Protein AF-A0A0M0J7U7-F1 (afdb_monomer_lite)

Foldseek 3Di:
DPDPVCVVVVLVVVQVVVLQFLAFADDVPPPQDQQHDDVPVVPFQFAHRPDALQPDDPVNKDFSDDLDLVPQDPDADDDDPVDDDDQQPLVDPVSLVVVQCCQLPPNRTGNVRFKGWRCDSVQCCLQQPAVPHDSLCPDDDVRNCRVCSNVRHRKDKDKDLDQDPDFLEKWFKWKDPFFWDADDQAPAADDADPRRCCSQAPDDPQFKDKDFDQDPPPRDTFKIFMWTWIKIAGPPDPPDGIAIEIEGADMDHDPDDGGPVSRVVVVVVVVSVHSMYMYMVAAVPVVHCPPRPTHTRPGMMGMTMGRIRHRRTYRPNHHDDHD

Secondary structure (DSSP, 8-state):
---GGGHHHHHHHHHHHHHHTTSPP--TT----TTS--TTGGGSSS--TT--TTS--GGG-B-SS---SSSS-SSPPPPPTT-------TTSHHHHHHHHHHHHHHS-B-TTSSEEE---HHHHHHHH--TT--GGG-S-HHHHHHHHHTTT---EEEEESS--S--SEEEEEEEESS-----S--SB-----HHHHHHHHS-BTTTEEEEEEEPTTT--EEEEEEEEEEEEEE-S-SS--EEEEEEEEEEEESSS-HHHHHHHHHHHHHHTT-SEEEEES-TTTHHHHTTTT-EEEEEEEEEEEET-B-----GGGB-----

Radius of gyration: 21.15 Å; chains: 1; bounding box: 54×54×60 Å

Sequence (323 aa):
MPDSDNEPQALKEVLEGLALSQRPQRTEGAETGDDAPHAFWDTQPVPHAGEDLTTIDVSQMGPIDPADMDAVRKEPYNLPPSFEWSDVDLGDAAQAKELYTLLHENYVEDGDQMFRFDYSVPFLKWALQPPGSLIEWMVLIKEITRRVNRRGLFQATYTAGVVLPKPVAKCRYWHRSLNPKKLIEFKIAPQISLAEFKHWMLTQTGVIYSYVVEDPVSKELTDMVSFYALPSSILGNDKHKTLCAAYAYYYYHTATPLAQLMNDALVLAKRLDFDVFNALDILQNETFLKELKFGIGDGNLQYYLYNWRAPFVQPRDVGLVLL

Organism: NCBI:txid1460289

pLDDT: mean 78.83, std 16.35, range [31.11, 97.75]

InterPro domains:
  IPR000903 Glycylpeptide N-tetradecanoyltransferase [PIRSF015892] (10-323)
  IPR000903 Glycylpeptide N-tetradecanoyltransferase [PTHR11377] (185-323)
  IPR016181 Acyl-CoA N-acyltransferase [SSF55729] (37-172)
  IPR016181 Acyl-CoA N-acyltransferase [SSF55729] (173-323)
  IPR022676 Glycylpeptide N-tetradecanoyltransferase, N-terminal [PF01233] (64-140)
  IPR022677 Glycylpeptide N-tetradecanoyltransferase, C-terminal [PF02799] (182-312)
  IPR022678 Glycylpeptide N-tetradecanoyltransferase, conserved site [PS00976] (293-299)

Structure (mmCIF, N/CA/C/O backbone):
data_AF-A0A0M0J7U7-F1
#
_entry.id   AF-A0A0M0J7U7-F1
#
loop_
_atom_site.group_PDB
_atom_site.id
_atom_site.type_symbol
_atom_site.label_atom_id
_atom_site.label_alt_id
_atom_site.label_comp_id
_atom_site.label_asym_id
_atom_site.label_entity_id
_atom_site.label_seq_id
_atom_site.pdbx_PDB_ins_code
_atom_site.Cartn_x
_atom_site.Cartn_y
_atom_site.Cartn_z
_atom_site.occupancy
_atom_site.B_iso_or_equiv
_atom_site.auth_seq_id
_atom_site.auth_comp_id
_atom_site.auth_asym_id
_atom_site.auth_atom_id
_atom_site.pdbx_PDB_model_num
ATOM 1 N N . MET A 1 1 ? -10.339 -33.075 30.496 1.00 31.38 1 MET A N 1
ATOM 2 C CA . MET A 1 1 ? -10.670 -31.743 29.947 1.00 31.38 1 MET A CA 1
ATOM 3 C C . MET A 1 1 ? -9.379 -31.198 29.355 1.00 31.38 1 MET A C 1
ATOM 5 O O . MET A 1 1 ? -8.354 -31.493 29.956 1.00 31.38 1 MET A O 1
ATOM 9 N N . PRO A 1 2 ? -9.380 -30.521 28.197 1.00 38.56 2 PRO A N 1
ATOM 10 C CA . PRO A 1 2 ? -8.212 -29.769 27.741 1.00 38.56 2 PRO A CA 1
ATOM 11 C C . PRO A 1 2 ? -8.045 -28.525 28.622 1.00 38.56 2 PRO A C 1
ATOM 13 O O . PRO A 1 2 ? -9.051 -27.920 28.992 1.00 38.56 2 PRO A O 1
ATOM 16 N N . ASP A 1 3 ? -6.812 -28.150 28.954 1.00 42.53 3 ASP A N 1
ATOM 17 C CA . ASP A 1 3 ? -6.553 -27.027 29.860 1.00 42.53 3 ASP A CA 1
ATOM 18 C C . ASP A 1 3 ? -6.864 -25.673 29.200 1.00 42.53 3 ASP A C 1
ATOM 20 O O . ASP A 1 3 ? -6.262 -25.306 28.185 1.00 42.53 3 ASP A O 1
ATOM 24 N N . SER A 1 4 ? -7.790 -24.923 29.804 1.00 45.47 4 SER A N 1
ATOM 25 C CA . SER A 1 4 ? -8.134 -23.536 29.450 1.00 45.47 4 SER A CA 1
ATOM 26 C C . SER A 1 4 ? -6.999 -22.557 29.740 1.00 45.47 4 SER A C 1
ATOM 28 O O . SER A 1 4 ? -6.799 -21.580 29.024 1.00 45.47 4 SER A O 1
ATOM 30 N N . ASP A 1 5 ? -6.227 -22.833 30.786 1.00 46.47 5 ASP A N 1
ATOM 31 C CA . ASP A 1 5 ? -5.349 -21.848 31.423 1.00 46.47 5 ASP A CA 1
ATOM 32 C C . ASP A 1 5 ? -4.100 -21.524 30.581 1.00 46.47 5 ASP A C 1
ATOM 34 O O . ASP A 1 5 ? -3.379 -20.572 30.868 1.00 46.47 5 ASP A O 1
ATOM 38 N N . ASN A 1 6 ? -3.870 -22.290 29.508 1.00 48.66 6 ASN A N 1
ATOM 39 C CA . ASN A 1 6 ? -2.749 -22.129 28.581 1.00 48.66 6 ASN A CA 1
ATOM 40 C C . ASN A 1 6 ? -3.140 -21.414 27.264 1.00 48.66 6 ASN A C 1
ATOM 42 O O . ASN A 1 6 ? -2.290 -21.148 26.417 1.00 48.66 6 ASN A O 1
ATOM 46 N N . GLU A 1 7 ? -4.425 -21.099 27.064 1.00 44.97 7 GLU A N 1
ATOM 47 C CA . GLU A 1 7 ? -4.927 -20.395 25.872 1.00 44.97 7 GLU A CA 1
ATOM 48 C C . GLU A 1 7 ? -4.445 -18.929 25.767 1.00 44.97 7 GLU A C 1
ATOM 50 O O . GLU A 1 7 ? -3.992 -18.543 24.686 1.00 44.97 7 GLU A O 1
ATOM 55 N N . PRO A 1 8 ? -4.409 -18.118 26.852 1.00 49.25 8 PRO A N 1
ATOM 56 C CA . PRO A 1 8 ? -3.891 -16.747 26.778 1.00 49.25 8 PRO A CA 1
ATOM 57 C C . PRO A 1 8 ? -2.395 -16.681 26.442 1.00 49.25 8 PRO A C 1
ATOM 59 O O . PRO A 1 8 ? -1.950 -15.729 25.805 1.00 49.25 8 PRO A O 1
ATOM 62 N N . GLN A 1 9 ? -1.623 -17.689 26.864 1.00 47.66 9 GLN A N 1
ATOM 63 C CA . GLN A 1 9 ? -0.187 -17.779 26.604 1.00 47.66 9 GLN A CA 1
ATOM 64 C C . GLN A 1 9 ? 0.085 -18.178 25.147 1.00 47.66 9 GLN A C 1
ATOM 66 O O . GLN A 1 9 ? 0.859 -17.502 24.476 1.00 47.66 9 GLN A O 1
ATOM 71 N N . ALA A 1 10 ? -0.620 -19.185 24.620 1.00 51.09 10 ALA A N 1
ATOM 72 C CA . ALA A 1 10 ? -0.497 -19.582 23.216 1.00 51.09 10 ALA A CA 1
ATOM 73 C C . ALA A 1 10 ? -0.911 -18.456 22.246 1.00 51.09 10 ALA A C 1
ATOM 75 O O . ALA A 1 10 ? -0.235 -18.223 21.245 1.00 51.09 10 ALA A O 1
ATOM 76 N N . LEU A 1 11 ? -1.983 -17.710 22.551 1.00 53.06 11 LEU A N 1
ATOM 77 C CA . LEU A 1 11 ? -2.376 -16.544 21.750 1.00 53.06 11 LEU A CA 1
ATOM 78 C C . LEU A 1 11 ? -1.327 -15.423 21.827 1.00 53.06 11 LEU A C 1
ATOM 80 O O . LEU A 1 11 ? -1.020 -14.800 20.813 1.00 53.06 11 LEU A O 1
ATOM 84 N N . LYS A 1 12 ? -0.741 -15.183 23.007 1.00 55.44 12 LYS A N 1
ATOM 85 C CA . LYS A 1 12 ? 0.356 -14.221 23.177 1.00 55.44 12 LYS A CA 1
ATOM 86 C C . LYS A 1 12 ? 1.579 -14.606 22.342 1.00 55.44 12 LYS A C 1
ATOM 88 O O . LYS A 1 12 ? 2.133 -13.738 21.681 1.00 55.44 12 LYS A O 1
ATOM 93 N N . GLU A 1 13 ? 1.962 -15.880 22.324 1.00 58.34 13 GLU A N 1
ATOM 94 C CA . GLU A 1 13 ? 3.086 -16.388 21.525 1.00 58.34 13 GLU A CA 1
ATOM 95 C C . GLU A 1 13 ? 2.833 -16.252 20.015 1.00 58.34 13 GLU A C 1
ATOM 97 O O . GLU A 1 13 ? 3.741 -15.885 19.277 1.00 58.34 13 GLU A O 1
ATOM 102 N N . VAL A 1 14 ? 1.592 -16.439 19.548 1.00 58.75 14 VAL A N 1
ATOM 103 C CA . VAL A 1 14 ? 1.201 -16.154 18.152 1.00 58.75 14 VAL A CA 1
ATOM 104 C C . VAL A 1 14 ? 1.276 -14.649 17.833 1.00 58.75 14 VAL A C 1
ATOM 106 O O . VAL A 1 14 ? 1.728 -14.267 16.755 1.00 58.75 14 VAL A O 1
ATOM 109 N N . LEU A 1 15 ? 0.880 -13.774 18.761 1.00 57.75 15 LEU A N 1
ATOM 110 C CA . LEU A 1 15 ? 0.932 -12.316 18.574 1.00 57.75 15 LEU A CA 1
ATOM 111 C C . LEU A 1 15 ? 2.361 -11.746 18.643 1.00 57.75 15 LEU A C 1
ATOM 113 O O . LEU A 1 15 ? 2.698 -10.841 17.880 1.00 57.75 15 LEU A O 1
ATOM 117 N N . GLU A 1 16 ? 3.209 -12.285 19.521 1.00 59.69 16 GLU A N 1
ATOM 118 C CA . GLU A 1 16 ? 4.651 -12.004 19.552 1.00 59.69 16 GLU A CA 1
ATOM 119 C C . GLU A 1 16 ? 5.347 -12.611 18.321 1.00 59.69 16 GLU A C 1
ATOM 121 O O . GLU A 1 16 ? 6.257 -11.999 17.773 1.00 59.69 16 GLU A O 1
ATOM 126 N N . GLY A 1 17 ? 4.850 -13.735 17.801 1.00 56.19 17 GLY A N 1
ATOM 127 C CA . GLY A 1 17 ? 5.219 -14.268 16.493 1.00 56.19 17 GLY A CA 1
ATOM 128 C C . GLY A 1 17 ? 4.958 -13.276 15.353 1.00 56.19 17 GLY A C 1
ATOM 129 O O . GLY A 1 17 ? 5.881 -12.967 14.607 1.00 56.19 17 GLY A O 1
ATOM 130 N N . LEU A 1 18 ? 3.757 -12.683 15.259 1.00 55.19 18 LEU A N 1
ATOM 131 C CA . LEU A 1 18 ? 3.458 -11.665 14.234 1.00 55.19 18 LEU A CA 1
ATOM 132 C C . LEU A 1 18 ? 4.401 -10.445 14.312 1.00 55.19 18 LEU A C 1
ATOM 134 O O . LEU A 1 18 ? 4.765 -9.869 13.287 1.00 55.19 18 LEU A O 1
ATOM 138 N N . ALA A 1 19 ? 4.810 -10.056 15.522 1.00 53.12 19 ALA A N 1
ATOM 139 C CA . ALA A 1 19 ? 5.743 -8.952 15.742 1.00 53.12 19 ALA A CA 1
ATOM 140 C C . ALA A 1 19 ? 7.137 -9.205 15.141 1.00 53.12 19 ALA A C 1
ATOM 142 O O . ALA A 1 19 ? 7.749 -8.271 14.621 1.00 53.12 19 ALA A O 1
ATOM 143 N N . LEU A 1 20 ? 7.602 -10.458 15.209 1.00 45.44 20 LEU A N 1
ATOM 144 C CA . LEU A 1 20 ? 8.821 -10.962 14.565 1.00 45.44 20 LEU A CA 1
ATOM 145 C C . LEU A 1 20 ? 8.590 -11.230 13.068 1.00 45.44 20 LEU A C 1
ATOM 147 O O . LEU A 1 20 ? 9.517 -11.167 12.263 1.00 45.44 20 LEU A O 1
ATOM 151 N N . SER A 1 21 ? 7.343 -11.496 12.670 1.00 48.38 21 SER A N 1
ATOM 152 C CA . SER A 1 21 ? 6.995 -11.912 11.309 1.00 48.38 21 SER A CA 1
ATOM 153 C C . SER A 1 21 ? 7.123 -10.821 10.248 1.00 48.38 21 SER A C 1
ATOM 155 O O . SER A 1 21 ? 7.076 -11.099 9.053 1.00 48.38 21 SER A O 1
ATOM 157 N N . GLN A 1 22 ? 7.329 -9.579 10.678 1.00 50.19 22 GLN A N 1
ATOM 158 C CA . GLN A 1 22 ? 7.613 -8.443 9.805 1.00 50.19 22 GLN A CA 1
ATOM 159 C C . GLN A 1 22 ? 9.115 -8.351 9.452 1.00 50.19 22 GLN A C 1
ATOM 161 O O . GLN A 1 22 ? 9.518 -7.470 8.686 1.00 50.19 22 GLN A O 1
ATOM 166 N N . ARG A 1 23 ? 9.952 -9.271 9.963 1.00 52.53 23 ARG A N 1
ATOM 167 C CA . ARG A 1 23 ? 11.304 -9.529 9.445 1.00 52.53 23 ARG A CA 1
ATOM 168 C C . ARG A 1 23 ? 11.244 -9.941 7.973 1.00 52.53 23 ARG A C 1
ATOM 170 O O . ARG A 1 23 ? 10.510 -10.867 7.639 1.00 52.53 23 ARG A O 1
ATOM 177 N N . PRO A 1 24 ? 12.085 -9.363 7.103 1.00 45.66 24 PRO A N 1
ATOM 178 C CA . PRO A 1 24 ? 12.299 -9.917 5.774 1.00 45.66 24 PRO A CA 1
ATOM 179 C C . PRO A 1 24 ? 12.991 -11.280 5.891 1.00 45.66 24 PRO A C 1
ATOM 181 O O . PRO A 1 24 ? 13.874 -11.442 6.741 1.00 45.66 24 PRO A O 1
ATOM 184 N N . GLN A 1 25 ? 12.672 -12.226 5.001 1.00 44.81 25 GLN A N 1
ATOM 185 C CA . GLN A 1 25 ? 13.478 -13.440 4.846 1.00 44.81 25 GLN A CA 1
ATOM 186 C C . GLN A 1 25 ? 14.955 -13.062 4.635 1.00 44.81 25 GLN A C 1
ATOM 188 O O . GLN A 1 25 ? 15.306 -12.355 3.686 1.00 44.81 25 GLN A O 1
ATOM 193 N N . ARG A 1 26 ? 15.834 -13.557 5.513 1.00 44.28 26 ARG A N 1
ATOM 194 C CA . ARG A 1 26 ? 17.283 -13.531 5.294 1.00 44.28 26 ARG A CA 1
ATOM 195 C C . ARG A 1 26 ? 17.621 -14.595 4.252 1.00 44.28 26 ARG A C 1
ATOM 197 O O . ARG A 1 26 ? 17.751 -15.766 4.592 1.00 44.28 26 ARG A O 1
ATOM 204 N N . THR A 1 27 ? 17.799 -14.196 2.997 1.00 36.72 27 THR A N 1
ATOM 205 C CA . THR A 1 27 ? 18.472 -15.053 2.017 1.00 36.72 27 THR A CA 1
ATOM 206 C C . THR A 1 27 ? 19.911 -15.298 2.475 1.00 36.72 27 THR A C 1
ATOM 208 O O . THR A 1 27 ? 20.659 -14.355 2.754 1.00 36.72 27 THR A O 1
ATOM 211 N N . GLU A 1 28 ? 20.313 -16.567 2.587 1.00 31.25 28 GLU A N 1
ATOM 212 C CA . GLU A 1 28 ? 21.687 -16.921 2.951 1.00 31.25 28 GLU A CA 1
ATOM 213 C C . GLU A 1 28 ? 22.659 -16.352 1.904 1.00 31.25 28 GLU A C 1
ATOM 215 O O . GLU A 1 28 ? 22.641 -16.740 0.737 1.00 31.25 28 GLU A O 1
ATOM 220 N N . GLY A 1 29 ? 23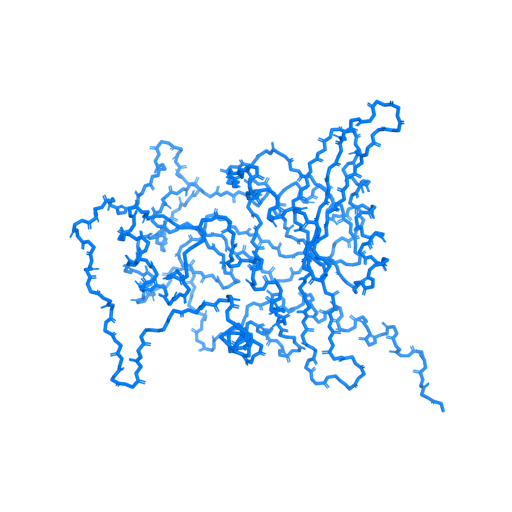.478 -15.382 2.324 1.00 37.59 29 GLY A N 1
ATOM 221 C CA . GLY A 1 29 ? 24.369 -14.609 1.451 1.00 37.59 29 GLY A CA 1
ATOM 222 C C . GLY A 1 29 ? 24.133 -13.093 1.458 1.00 37.59 29 GLY A C 1
ATOM 223 O O . GLY A 1 29 ? 25.014 -12.361 1.021 1.00 37.59 29 GLY A O 1
ATOM 224 N N . ALA A 1 30 ? 23.013 -12.598 1.999 1.00 38.03 30 ALA A N 1
ATOM 225 C CA . ALA A 1 30 ? 22.662 -11.171 1.977 1.00 38.03 30 ALA A CA 1
ATOM 226 C C . ALA A 1 30 ? 23.293 -10.296 3.090 1.00 38.03 30 ALA A C 1
ATOM 228 O O . ALA A 1 30 ? 22.847 -9.171 3.301 1.00 38.03 30 ALA A O 1
ATOM 229 N N . GLU A 1 31 ? 24.360 -10.738 3.772 1.00 36.62 31 GLU A N 1
ATOM 230 C CA . GLU A 1 31 ? 25.230 -9.830 4.557 1.00 36.62 31 GLU A CA 1
ATOM 231 C C . GLU A 1 31 ? 26.291 -9.168 3.658 1.00 36.62 31 GLU A C 1
ATOM 233 O O . GLU A 1 31 ? 27.494 -9.167 3.917 1.00 36.62 31 GLU A O 1
ATOM 238 N N . THR A 1 32 ? 25.804 -8.567 2.575 1.00 40.56 32 THR A N 1
ATOM 239 C CA . THR A 1 32 ? 26.514 -7.580 1.767 1.00 40.56 32 THR A CA 1
ATOM 240 C C . THR A 1 32 ? 25.968 -6.212 2.178 1.00 40.56 32 THR A C 1
ATOM 242 O O . THR A 1 32 ? 24.795 -5.942 1.934 1.00 40.56 32 THR A O 1
ATOM 245 N N . GLY A 1 33 ? 26.766 -5.391 2.870 1.00 48.97 33 GLY A N 1
ATOM 246 C CA . GLY A 1 33 ? 26.290 -4.122 3.447 1.00 48.97 33 GLY A CA 1
ATOM 247 C C . GLY A 1 33 ? 25.747 -3.126 2.411 1.00 48.97 33 GLY A C 1
ATOM 248 O O . GLY A 1 33 ? 25.964 -3.311 1.218 1.00 48.97 33 GLY A O 1
ATOM 249 N N . ASP A 1 34 ? 25.091 -2.056 2.877 1.00 53.53 34 ASP A N 1
ATOM 250 C CA . ASP A 1 34 ? 24.333 -1.081 2.061 1.00 53.53 34 ASP A CA 1
ATOM 251 C C . ASP A 1 34 ? 25.064 -0.527 0.811 1.00 53.53 34 ASP A C 1
ATOM 253 O O . ASP A 1 34 ? 24.401 -0.095 -0.132 1.00 53.53 34 ASP A O 1
ATOM 257 N N . ASP A 1 35 ? 26.403 -0.558 0.781 1.00 58.81 35 ASP A N 1
ATOM 258 C CA . ASP A 1 35 ? 27.243 -0.098 -0.336 1.00 58.81 35 ASP A CA 1
ATOM 259 C C . ASP A 1 35 ? 27.861 -1.228 -1.202 1.00 58.81 35 ASP A C 1
ATOM 261 O O . ASP A 1 35 ? 28.835 -1.010 -1.927 1.00 58.81 35 ASP A O 1
ATOM 265 N N . ALA A 1 36 ? 27.347 -2.459 -1.124 1.00 67.19 36 ALA A N 1
ATOM 266 C CA . ALA A 1 36 ? 27.845 -3.592 -1.905 1.00 67.19 36 ALA A CA 1
ATOM 267 C C . ALA A 1 36 ? 27.302 -3.623 -3.355 1.00 67.19 36 ALA A C 1
ATOM 269 O O . ALA A 1 36 ? 26.139 -3.285 -3.580 1.00 67.19 36 ALA A O 1
ATOM 270 N N . PRO A 1 37 ? 28.103 -4.078 -4.344 1.00 76.88 37 PRO A N 1
ATOM 271 C CA . PRO A 1 37 ? 27.697 -4.099 -5.750 1.00 76.88 37 PRO A CA 1
ATOM 272 C C . PRO A 1 37 ? 26.583 -5.121 -6.006 1.00 76.88 37 PRO A C 1
ATOM 274 O O . PRO A 1 37 ? 26.729 -6.310 -5.706 1.00 76.88 37 PRO A O 1
ATOM 277 N N . HIS A 1 38 ? 25.485 -4.675 -6.612 1.00 82.00 38 HIS A N 1
ATOM 278 C CA . HIS A 1 38 ? 24.300 -5.475 -6.872 1.00 82.00 38 HIS A CA 1
ATOM 279 C C . HIS A 1 38 ? 23.998 -5.557 -8.381 1.00 82.00 38 HIS A C 1
ATOM 281 O O . HIS A 1 38 ? 23.264 -4.744 -8.943 1.00 82.00 38 HIS A O 1
ATOM 287 N N . ALA A 1 39 ? 24.445 -6.645 -9.020 1.00 85.88 39 ALA A N 1
ATOM 288 C CA . ALA A 1 39 ? 24.461 -6.861 -10.479 1.00 85.88 39 ALA A CA 1
ATOM 289 C C . ALA A 1 39 ? 23.157 -6.590 -11.276 1.00 85.88 39 ALA A C 1
ATOM 291 O O . ALA A 1 39 ? 23.216 -6.449 -12.497 1.00 85.88 39 ALA A O 1
ATOM 292 N N . PHE A 1 40 ? 21.985 -6.532 -10.629 1.00 86.12 40 PHE A N 1
ATOM 293 C CA . PHE A 1 40 ? 20.767 -5.960 -11.224 1.00 86.12 40 PHE A CA 1
ATOM 294 C C . PHE A 1 40 ? 20.585 -4.459 -10.919 1.00 86.12 40 PHE A C 1
ATOM 296 O O . PHE A 1 40 ? 20.649 -3.667 -11.855 1.00 86.12 40 PHE A O 1
ATOM 303 N N . TRP A 1 41 ? 20.359 -4.055 -9.660 1.00 85.56 41 TRP A N 1
ATOM 304 C CA . TRP A 1 41 ? 20.111 -2.655 -9.268 1.00 85.56 41 TRP A CA 1
ATOM 305 C C . TRP A 1 41 ? 21.194 -1.649 -9.694 1.00 85.56 41 TRP A C 1
ATOM 307 O O . TRP A 1 41 ? 20.839 -0.535 -10.066 1.00 85.56 41 TRP A O 1
ATOM 317 N N . ASP A 1 42 ? 22.466 -2.048 -9.784 1.00 87.62 42 ASP A N 1
ATOM 318 C CA . ASP A 1 42 ? 23.560 -1.216 -10.327 1.00 87.62 42 ASP A CA 1
ATOM 319 C C . ASP A 1 42 ? 23.340 -0.806 -11.803 1.00 87.62 42 ASP A C 1
ATOM 321 O O . ASP A 1 42 ? 24.025 0.068 -12.325 1.00 87.62 42 ASP A O 1
ATOM 325 N N . THR A 1 43 ? 22.393 -1.450 -12.496 1.00 88.38 43 THR A N 1
ATOM 326 C CA . THR A 1 43 ? 22.014 -1.173 -13.893 1.00 88.38 43 THR A CA 1
ATOM 327 C C . THR A 1 43 ? 20.656 -0.480 -14.028 1.00 88.38 43 THR A C 1
ATOM 329 O O . THR A 1 43 ? 20.121 -0.410 -15.134 1.00 88.38 43 THR A O 1
ATOM 332 N N . GLN A 1 44 ? 20.030 -0.060 -12.925 1.00 90.56 44 GLN A N 1
ATOM 333 C CA . GLN A 1 44 ? 18.693 0.543 -12.913 1.00 90.56 44 GLN A CA 1
ATOM 334 C C . GLN A 1 44 ? 18.763 2.036 -12.548 1.00 90.56 44 GLN A C 1
ATOM 336 O O . GLN A 1 44 ? 19.624 2.415 -11.757 1.00 90.56 44 GLN A O 1
ATOM 341 N N . PRO A 1 45 ? 17.847 2.882 -13.060 1.00 90.56 45 PRO A N 1
ATOM 342 C CA . PRO A 1 45 ? 17.745 4.290 -12.683 1.00 90.56 45 PRO A CA 1
ATOM 343 C C . PRO A 1 45 ? 17.160 4.430 -11.271 1.00 90.56 45 PRO A C 1
ATOM 345 O O . PRO A 1 45 ? 15.987 4.744 -11.079 1.00 90.56 45 PRO A O 1
ATOM 348 N N . VAL A 1 46 ? 17.986 4.172 -10.264 1.00 90.06 46 VAL A N 1
ATOM 349 C CA . VAL A 1 46 ? 17.704 4.366 -8.836 1.00 90.06 46 VAL A CA 1
ATOM 350 C C . VAL A 1 46 ? 18.919 5.046 -8.200 1.00 90.06 46 VAL A C 1
ATOM 352 O O . VAL A 1 46 ? 20.026 4.887 -8.716 1.00 90.06 46 VAL A O 1
ATOM 355 N N . PRO A 1 47 ? 18.771 5.812 -7.105 1.00 87.38 47 PRO A N 1
ATOM 356 C CA . PRO A 1 47 ? 19.933 6.355 -6.411 1.00 87.38 47 PRO A CA 1
ATOM 357 C C . PRO A 1 47 ? 20.813 5.210 -5.894 1.00 87.38 47 PRO A C 1
ATOM 359 O O . PRO A 1 47 ? 20.313 4.268 -5.277 1.00 87.38 47 PRO A O 1
ATOM 362 N N . HIS A 1 48 ? 22.112 5.261 -6.179 1.00 85.38 48 HIS A N 1
ATOM 363 C CA . HIS A 1 48 ? 23.011 4.126 -5.953 1.00 85.38 48 HIS A CA 1
ATOM 364 C C . HIS A 1 48 ? 23.630 4.119 -4.540 1.00 85.38 48 HIS A C 1
ATOM 366 O O . HIS A 1 48 ? 23.480 5.055 -3.746 1.00 85.38 48 HIS A O 1
ATOM 372 N N . ALA A 1 49 ? 24.364 3.043 -4.238 1.00 74.31 49 ALA A N 1
ATOM 373 C CA . ALA A 1 49 ? 25.310 2.971 -3.124 1.00 74.31 49 ALA A CA 1
ATOM 374 C C . ALA A 1 49 ? 26.196 4.233 -3.044 1.00 74.31 49 ALA A C 1
ATOM 376 O O . ALA A 1 49 ? 26.561 4.823 -4.062 1.00 74.31 49 ALA A O 1
ATOM 377 N N . GLY A 1 50 ? 26.520 4.675 -1.829 1.00 74.50 50 GLY A N 1
ATOM 378 C CA . GLY A 1 50 ? 27.294 5.892 -1.570 1.00 74.50 50 GLY A CA 1
ATOM 379 C C . GLY A 1 50 ? 26.571 7.233 -1.789 1.00 74.50 50 GLY A C 1
ATOM 380 O O . GLY A 1 50 ? 27.061 8.248 -1.299 1.00 74.50 50 GLY A O 1
ATOM 381 N N . GLU A 1 51 ? 25.408 7.295 -2.455 1.00 83.56 51 GLU A N 1
ATOM 382 C CA . GLU A 1 51 ? 24.710 8.572 -2.701 1.00 83.56 51 GLU A CA 1
ATOM 383 C C . GLU A 1 51 ? 24.001 9.089 -1.430 1.00 83.56 51 GLU A C 1
ATOM 385 O O . GLU A 1 51 ? 23.109 8.425 -0.895 1.00 83.56 51 GLU A O 1
ATOM 390 N N . ASP A 1 52 ? 24.382 10.261 -0.909 1.00 82.88 52 ASP A N 1
ATOM 391 C CA . ASP A 1 52 ? 23.774 10.832 0.304 1.00 82.88 52 ASP A CA 1
ATOM 392 C C . ASP A 1 52 ? 22.506 11.647 -0.002 1.00 82.88 52 ASP A C 1
ATOM 394 O O . ASP A 1 52 ? 22.541 12.862 -0.228 1.00 82.88 52 ASP A O 1
ATOM 398 N N . LEU A 1 53 ? 21.360 10.966 0.072 1.00 83.88 53 LEU A N 1
ATOM 399 C CA . LEU A 1 53 ? 20.036 11.556 -0.136 1.00 83.88 53 LEU A CA 1
ATOM 400 C C . LEU A 1 53 ? 19.657 12.630 0.902 1.00 83.88 53 LEU A C 1
ATOM 402 O O . LEU A 1 53 ? 18.666 13.329 0.706 1.00 83.88 53 LEU A O 1
ATOM 406 N N . THR A 1 54 ? 20.404 12.800 1.999 1.00 81.56 54 THR A N 1
ATOM 407 C CA . THR A 1 54 ? 20.155 13.891 2.960 1.00 81.56 54 THR A CA 1
ATOM 408 C C . THR A 1 54 ? 20.699 15.241 2.480 1.00 81.56 54 THR A C 1
ATOM 410 O O . THR A 1 54 ? 20.283 16.279 2.990 1.00 81.56 54 THR A O 1
ATOM 413 N N . THR A 1 55 ? 21.578 15.240 1.469 1.00 81.31 55 THR A N 1
ATOM 414 C CA . THR A 1 55 ? 22.201 16.453 0.902 1.00 81.31 55 THR A CA 1
ATOM 415 C C . THR A 1 55 ? 21.465 17.036 -0.309 1.00 81.31 55 THR A C 1
ATOM 417 O O . THR A 1 55 ? 21.830 18.110 -0.784 1.00 81.31 55 THR A O 1
ATOM 420 N N . ILE A 1 56 ? 20.437 16.343 -0.807 1.00 81.56 56 ILE A N 1
ATOM 421 C CA . ILE A 1 56 ? 19.695 16.712 -2.018 1.00 81.56 56 ILE A CA 1
ATOM 422 C C . ILE A 1 56 ? 18.749 17.886 -1.730 1.00 81.56 56 ILE A C 1
ATOM 424 O O . ILE A 1 56 ? 17.903 17.816 -0.839 1.00 81.56 56 ILE A O 1
ATOM 428 N N . ASP A 1 57 ? 18.851 18.951 -2.522 1.00 77.81 57 ASP A N 1
ATOM 429 C CA . ASP A 1 57 ? 17.909 20.073 -2.494 1.00 77.81 57 ASP A CA 1
ATOM 430 C C . ASP A 1 57 ? 16.653 19.787 -3.344 1.00 77.81 57 ASP A C 1
ATOM 432 O O . ASP A 1 57 ? 16.683 19.005 -4.297 1.00 77.81 57 ASP A O 1
ATOM 436 N N . VAL A 1 58 ? 15.535 20.461 -3.052 1.00 74.44 58 VAL A N 1
ATOM 437 C CA . VAL A 1 58 ? 14.287 20.337 -3.832 1.00 74.44 58 VAL A CA 1
ATOM 438 C C . VAL A 1 58 ? 14.496 20.704 -5.311 1.00 74.44 58 VAL A C 1
ATOM 440 O O . VAL A 1 58 ? 13.893 20.092 -6.189 1.00 74.44 58 VAL A O 1
ATOM 443 N N . SER A 1 59 ? 15.401 21.640 -5.613 1.00 78.25 59 SER A N 1
ATOM 444 C CA . SER A 1 59 ? 15.796 22.009 -6.983 1.00 78.25 59 SER A CA 1
ATOM 445 C C . SER A 1 59 ? 16.585 20.929 -7.739 1.00 78.25 59 SER A C 1
ATOM 447 O O . SER A 1 59 ? 16.769 21.049 -8.949 1.00 78.25 59 SER A O 1
ATOM 449 N N . GLN A 1 60 ? 17.030 19.872 -7.053 1.00 80.44 60 GLN A N 1
ATOM 450 C CA . GLN A 1 60 ? 17.732 18.716 -7.621 1.00 80.44 60 GLN A CA 1
ATOM 451 C C . GLN A 1 60 ? 16.826 17.476 -7.753 1.00 80.44 60 GLN A C 1
ATOM 453 O O . GLN A 1 60 ? 17.291 16.416 -8.179 1.00 80.44 60 GLN A O 1
ATOM 458 N N . MET A 1 61 ? 15.542 17.589 -7.392 1.00 84.38 61 MET A N 1
ATOM 459 C CA . MET A 1 61 ? 14.554 16.526 -7.581 1.00 84.38 61 MET A CA 1
ATOM 460 C C . MET A 1 61 ? 14.168 16.387 -9.056 1.00 84.38 61 MET A C 1
ATOM 462 O O . MET A 1 61 ? 13.945 17.383 -9.744 1.00 84.38 61 MET A O 1
ATOM 466 N N . GLY A 1 62 ? 14.030 15.153 -9.537 1.00 84.81 62 GLY A N 1
ATOM 467 C CA . GLY A 1 62 ? 13.676 14.896 -10.932 1.00 84.81 62 GLY A CA 1
ATOM 468 C C . GLY A 1 62 ? 13.956 13.463 -11.382 1.00 84.81 62 GLY A C 1
ATOM 469 O O . GLY A 1 62 ? 14.401 12.643 -10.577 1.00 84.81 62 GLY A O 1
ATOM 470 N N . PRO A 1 63 ? 13.712 13.141 -12.664 1.00 89.75 63 PRO A N 1
ATOM 471 C CA . PRO A 1 63 ? 14.055 11.840 -13.225 1.00 89.75 63 PRO A CA 1
ATOM 472 C C . PRO A 1 63 ? 15.575 11.615 -13.244 1.00 89.75 63 PRO A C 1
ATOM 474 O O . PRO A 1 63 ? 16.352 12.570 -13.285 1.00 89.75 63 PRO A O 1
ATOM 477 N N . ILE A 1 64 ? 15.992 10.348 -13.215 1.00 89.75 64 ILE A N 1
ATOM 478 C CA . ILE A 1 64 ? 17.407 9.946 -13.280 1.00 89.75 64 ILE A CA 1
ATOM 479 C C . ILE A 1 64 ? 17.799 9.718 -14.747 1.00 89.75 64 ILE A C 1
ATOM 481 O O . ILE A 1 64 ? 18.723 10.359 -15.242 1.00 89.75 64 ILE A O 1
ATOM 485 N N . ASP A 1 65 ? 17.028 8.884 -15.446 1.00 89.19 65 ASP A N 1
ATOM 486 C CA . ASP A 1 65 ? 17.078 8.674 -16.892 1.00 89.19 65 ASP A CA 1
ATOM 487 C C . ASP A 1 65 ? 15.994 9.507 -17.608 1.00 89.19 65 ASP A C 1
ATOM 489 O O . ASP A 1 65 ? 14.870 9.641 -17.100 1.00 89.19 65 ASP A O 1
ATOM 493 N N . PRO A 1 66 ? 16.273 10.033 -18.816 1.00 86.69 66 PRO A N 1
ATOM 494 C CA . PRO A 1 66 ? 15.299 10.791 -19.596 1.00 86.69 66 PRO A CA 1
ATOM 495 C C . PRO A 1 66 ? 14.108 9.929 -20.045 1.00 86.69 66 PRO A C 1
ATOM 497 O O . PRO A 1 66 ? 14.250 8.765 -20.420 1.00 86.69 66 PRO A O 1
ATOM 500 N N . ALA A 1 67 ? 12.923 10.539 -20.072 1.00 86.38 67 ALA A N 1
ATOM 501 C CA . ALA A 1 67 ? 11.691 9.922 -20.559 1.00 86.38 67 ALA A CA 1
ATOM 502 C C . ALA A 1 67 ? 11.654 9.865 -22.103 1.00 86.38 67 ALA A C 1
ATOM 504 O O . ALA A 1 67 ? 11.043 10.712 -22.753 1.00 86.38 67 ALA A O 1
ATOM 505 N N . ASP A 1 68 ? 12.320 8.868 -22.689 1.00 87.81 68 ASP A N 1
ATOM 506 C CA . ASP A 1 68 ? 12.310 8.578 -24.130 1.00 87.81 68 ASP A CA 1
ATOM 507 C C . ASP A 1 68 ? 11.439 7.340 -24.424 1.00 87.81 68 ASP A C 1
ATOM 509 O O . ASP A 1 68 ? 11.741 6.236 -23.970 1.00 87.81 68 ASP A O 1
ATOM 513 N N . MET A 1 69 ? 10.346 7.519 -25.180 1.00 87.88 69 MET A N 1
ATOM 514 C CA . MET A 1 69 ? 9.426 6.441 -25.586 1.00 87.88 69 MET A CA 1
ATOM 515 C C . MET A 1 69 ? 9.882 5.652 -26.825 1.00 87.88 69 MET A C 1
ATOM 517 O O . MET A 1 69 ? 9.441 4.511 -27.015 1.00 87.88 69 MET A O 1
ATOM 521 N N . ASP A 1 70 ? 10.734 6.235 -27.670 1.00 89.12 70 ASP A N 1
ATOM 522 C CA . ASP A 1 70 ? 11.230 5.615 -28.903 1.00 89.12 70 ASP A CA 1
ATOM 523 C C . ASP A 1 70 ? 12.431 4.700 -28.631 1.00 89.12 70 ASP A C 1
ATOM 525 O O . ASP A 1 70 ? 12.582 3.669 -29.296 1.00 89.12 70 ASP A O 1
ATOM 529 N N . ALA A 1 71 ? 13.211 4.997 -27.586 1.00 88.81 71 ALA A N 1
ATOM 530 C CA . ALA A 1 71 ? 14.218 4.097 -27.024 1.00 88.81 71 ALA A CA 1
ATOM 531 C C . ALA A 1 71 ? 13.623 2.821 -26.382 1.00 88.81 71 ALA A C 1
ATOM 533 O O . ALA A 1 71 ? 14.338 1.833 -26.183 1.00 88.81 71 ALA A O 1
ATOM 534 N N . VAL A 1 72 ? 12.323 2.794 -26.055 1.00 89.44 72 VAL A N 1
ATOM 535 C CA . VAL A 1 72 ? 11.704 1.660 -25.344 1.00 89.44 72 VAL A CA 1
ATOM 536 C C . VAL A 1 72 ? 11.538 0.447 -26.260 1.00 89.44 72 VAL A C 1
ATOM 538 O O . VAL A 1 72 ? 10.848 0.491 -27.283 1.00 89.44 72 VAL A O 1
ATOM 541 N N . ARG A 1 73 ? 12.102 -0.690 -25.829 1.00 90.75 73 ARG A N 1
ATOM 542 C CA . ARG A 1 73 ? 12.005 -1.994 -26.502 1.00 90.75 73 ARG A CA 1
ATOM 543 C C . ARG A 1 73 ? 10.546 -2.337 -26.859 1.00 90.75 73 ARG A C 1
ATOM 545 O O . ARG A 1 73 ? 9.692 -2.491 -25.983 1.00 90.75 73 ARG A O 1
ATOM 552 N N . LYS A 1 74 ? 10.278 -2.481 -28.162 1.00 91.12 74 LYS A N 1
ATOM 553 C CA . LYS A 1 74 ? 8.933 -2.707 -28.724 1.00 91.12 74 LYS A CA 1
ATOM 554 C C . LYS A 1 74 ? 8.401 -4.112 -28.415 1.00 91.12 74 LYS A C 1
ATOM 556 O O . LYS A 1 74 ? 7.279 -4.231 -27.928 1.00 91.12 74 LYS A O 1
ATOM 561 N N . GLU A 1 75 ? 9.247 -5.128 -28.570 1.00 91.50 75 GLU A N 1
ATOM 562 C CA . GLU A 1 75 ? 8.931 -6.529 -28.256 1.00 91.50 75 GLU A CA 1
ATOM 563 C C . GLU A 1 75 ? 9.123 -6.862 -26.761 1.00 91.50 75 GLU A C 1
ATOM 565 O O . GLU A 1 75 ? 10.022 -6.287 -26.136 1.00 91.50 75 GLU A O 1
ATOM 570 N N . PRO A 1 76 ? 8.369 -7.821 -26.185 1.00 89.81 76 PRO A N 1
ATOM 571 C CA . PRO A 1 76 ? 8.598 -8.334 -24.827 1.00 89.81 76 PRO A CA 1
ATOM 572 C C . PRO A 1 76 ? 10.034 -8.816 -24.603 1.00 89.81 76 PRO A C 1
ATOM 574 O O . PRO A 1 76 ? 10.721 -9.186 -25.559 1.00 89.81 76 PRO A O 1
ATOM 577 N N . TYR A 1 77 ? 10.510 -8.838 -23.356 1.00 88.94 77 TYR A N 1
ATOM 578 C CA . TYR A 1 77 ? 11.809 -9.450 -23.038 1.00 88.94 77 TYR A CA 1
ATOM 579 C C . TYR A 1 77 ? 11.826 -10.965 -23.310 1.00 88.94 77 TYR A C 1
ATOM 581 O O . TYR A 1 77 ? 10.822 -11.653 -23.144 1.00 88.94 77 TYR A O 1
ATOM 589 N N . ASN A 1 78 ? 12.985 -11.490 -23.728 1.00 89.75 78 ASN A N 1
ATOM 590 C CA . ASN A 1 78 ? 13.165 -12.919 -23.989 1.00 89.75 78 ASN A CA 1
ATOM 591 C C . ASN A 1 78 ? 13.059 -13.721 -22.680 1.00 89.75 78 ASN A C 1
ATOM 593 O O . ASN A 1 78 ? 13.764 -13.413 -21.718 1.00 89.75 78 ASN A O 1
ATOM 597 N N . LEU A 1 79 ? 12.256 -14.783 -22.687 1.00 87.19 79 LEU A N 1
ATOM 598 C CA . LEU A 1 79 ? 12.197 -15.799 -21.633 1.00 87.19 79 LEU A CA 1
ATOM 599 C C . LEU A 1 79 ? 12.964 -17.072 -22.052 1.00 87.19 79 LEU A C 1
ATOM 601 O O . LEU A 1 79 ? 13.279 -17.231 -23.238 1.00 87.19 79 LEU A O 1
ATOM 605 N N . PRO A 1 80 ? 13.290 -17.990 -21.118 1.00 92.06 80 PRO A N 1
ATOM 606 C CA . PRO A 1 80 ? 13.780 -19.320 -21.476 1.00 92.06 80 PRO A CA 1
ATOM 607 C C . PRO A 1 80 ? 12.699 -20.101 -22.255 1.00 92.06 80 PRO A C 1
ATOM 609 O O . PRO A 1 80 ? 11.518 -19.883 -21.994 1.00 92.06 80 PRO A O 1
ATOM 612 N N . PRO A 1 81 ? 13.046 -21.045 -23.156 1.00 90.50 81 PRO A N 1
ATOM 613 C CA . PRO A 1 81 ? 12.090 -21.630 -24.116 1.00 90.50 81 PRO A CA 1
ATOM 614 C C . PRO A 1 81 ? 10.895 -22.415 -23.543 1.00 90.50 81 PRO A C 1
ATOM 616 O O . PRO A 1 81 ? 10.038 -22.841 -24.309 1.00 90.50 81 PRO A O 1
ATOM 619 N N . SER A 1 82 ? 10.855 -22.650 -22.230 1.00 92.50 82 SER A N 1
ATOM 620 C CA . SER A 1 82 ? 9.763 -23.316 -21.509 1.00 92.50 82 SER A CA 1
ATOM 621 C C . SER A 1 82 ? 8.803 -22.348 -20.802 1.00 92.50 82 SER A C 1
ATOM 623 O O . SER A 1 82 ? 7.960 -22.803 -20.037 1.00 92.50 82 SER A O 1
ATOM 625 N N . PHE A 1 83 ? 8.959 -21.034 -20.996 1.00 90.69 83 PHE A N 1
ATOM 626 C CA . PHE A 1 83 ? 8.152 -19.995 -20.356 1.00 90.69 83 PHE A CA 1
ATOM 627 C C . PHE A 1 83 ? 7.637 -18.989 -21.388 1.00 90.69 83 PHE A C 1
ATOM 629 O O . PHE A 1 83 ? 8.352 -18.612 -22.319 1.00 90.69 83 PHE A O 1
ATOM 636 N N . GLU A 1 84 ? 6.426 -18.490 -21.163 1.00 89.69 84 GLU A N 1
ATOM 637 C CA . GLU A 1 84 ? 5.810 -17.404 -21.924 1.00 89.69 84 GLU A CA 1
ATOM 638 C C . GLU A 1 84 ? 5.296 -16.304 -20.984 1.00 89.69 84 GLU A C 1
ATOM 640 O O . GLU A 1 84 ? 5.197 -16.499 -19.771 1.00 89.69 84 GLU A O 1
ATOM 645 N N . TRP A 1 85 ? 5.014 -15.120 -21.533 1.00 87.31 85 TRP A N 1
ATOM 646 C CA . TRP A 1 85 ? 4.379 -14.042 -20.775 1.00 87.31 85 TRP A CA 1
ATOM 647 C C . TRP A 1 85 ? 2.866 -14.253 -20.788 1.00 87.31 85 TRP A C 1
ATOM 649 O O . TRP A 1 85 ? 2.254 -14.151 -21.850 1.00 87.31 85 TRP A O 1
ATOM 659 N N . SER A 1 86 ? 2.284 -14.506 -19.617 1.00 85.19 86 SER A N 1
ATOM 660 C CA . SER A 1 86 ? 0.834 -14.518 -19.414 1.00 85.19 86 SER A CA 1
ATOM 661 C C . SER A 1 86 ? 0.388 -13.244 -18.695 1.00 85.19 86 SER A C 1
ATOM 663 O O . SER A 1 86 ? 1.103 -12.733 -17.830 1.00 85.19 86 SER A O 1
ATOM 665 N N . ASP A 1 87 ? -0.795 -12.753 -19.053 1.00 86.62 87 ASP A N 1
ATOM 666 C CA . ASP A 1 87 ? -1.459 -11.608 -18.433 1.00 86.62 87 ASP A CA 1
ATOM 667 C C . ASP A 1 87 ? -2.633 -12.146 -17.593 1.00 86.62 87 ASP A C 1
ATOM 669 O O . ASP A 1 87 ? -3.437 -12.929 -18.094 1.00 86.62 87 ASP A O 1
ATOM 673 N N . VAL A 1 88 ? -2.724 -11.755 -16.316 1.00 85.44 88 VAL A N 1
ATOM 674 C CA . VAL A 1 88 ? -3.618 -12.396 -15.329 1.00 85.44 88 VAL A CA 1
ATOM 675 C C . VAL A 1 88 ? -4.894 -11.576 -15.125 1.00 85.44 88 VAL A C 1
ATOM 677 O O . VAL A 1 88 ? -4.908 -10.611 -14.359 1.00 85.44 88 VAL A O 1
ATOM 680 N N . ASP A 1 89 ? -5.991 -11.964 -15.777 1.00 86.88 89 ASP A N 1
ATOM 681 C CA . ASP A 1 89 ? -7.289 -11.316 -15.577 1.00 86.88 89 ASP A CA 1
ATOM 682 C C . ASP A 1 89 ? -7.945 -11.782 -14.272 1.00 86.88 89 ASP A C 1
ATOM 684 O O . ASP A 1 89 ? -8.538 -12.858 -14.192 1.00 86.88 89 ASP A O 1
ATOM 688 N N . LEU A 1 90 ? -7.915 -10.929 -13.246 1.00 88.19 90 LEU A N 1
ATOM 689 C CA . LEU A 1 90 ? -8.632 -11.185 -11.996 1.00 88.19 90 LEU A CA 1
ATOM 690 C C . LEU A 1 90 ? -10.161 -11.103 -12.140 1.00 88.19 90 LEU A C 1
ATOM 692 O O . LEU A 1 90 ? -10.871 -11.410 -11.183 1.00 88.19 90 LEU A O 1
ATOM 696 N N . GLY A 1 91 ? -10.703 -10.718 -13.298 1.00 88.62 91 GLY A N 1
ATOM 697 C CA . GLY A 1 91 ? -12.099 -10.958 -13.661 1.00 88.62 91 GLY A CA 1
ATOM 698 C C . GLY A 1 91 ? -12.428 -12.453 -13.741 1.00 88.62 91 GLY A C 1
ATOM 699 O O . GLY A 1 91 ? -13.473 -12.874 -13.235 1.00 88.62 91 GLY A O 1
ATOM 700 N N . ASP A 1 92 ? -11.511 -13.260 -14.280 1.00 92.75 92 ASP A N 1
ATOM 701 C CA . ASP A 1 92 ? -11.637 -14.712 -14.386 1.00 92.75 92 ASP A CA 1
ATOM 702 C C . ASP A 1 92 ? -11.413 -15.409 -13.028 1.00 92.75 92 ASP A C 1
ATOM 704 O O . ASP A 1 92 ? -10.483 -15.119 -12.273 1.00 92.75 92 ASP A O 1
ATOM 708 N N . ALA A 1 93 ? -12.301 -16.347 -12.690 1.00 93.56 93 ALA A N 1
ATOM 709 C CA . ALA A 1 93 ? -12.296 -17.015 -11.389 1.00 93.56 93 ALA A CA 1
ATOM 710 C C . ALA A 1 93 ? -11.228 -18.117 -11.251 1.00 93.56 93 ALA A C 1
ATOM 712 O O . ALA A 1 93 ? -10.877 -18.473 -10.125 1.00 93.56 93 ALA A O 1
ATOM 713 N N . ALA A 1 94 ? -10.719 -18.663 -12.359 1.00 93.69 94 ALA A N 1
ATOM 714 C CA . ALA A 1 94 ? -9.620 -19.621 -12.356 1.00 93.69 94 ALA A CA 1
ATOM 715 C C . ALA A 1 94 ? -8.271 -18.894 -12.267 1.00 93.69 94 ALA A C 1
ATOM 717 O O . ALA A 1 94 ? -7.482 -19.225 -11.387 1.00 93.69 94 ALA A O 1
ATOM 718 N N . GLN A 1 95 ? -8.052 -17.849 -13.071 1.00 91.88 95 GLN A N 1
ATOM 719 C CA . GLN A 1 95 ? -6.820 -17.043 -13.041 1.00 91.88 95 GLN A CA 1
ATOM 720 C C . GLN A 1 95 ? -6.646 -16.304 -11.704 1.00 91.88 95 GLN A C 1
ATOM 722 O O . GLN A 1 95 ? -5.565 -16.316 -11.114 1.00 91.88 95 GLN A O 1
ATOM 727 N N . ALA A 1 96 ? -7.726 -15.737 -11.150 1.00 91.38 96 ALA A N 1
ATOM 728 C CA . ALA A 1 96 ? -7.685 -15.142 -9.813 1.00 91.38 96 ALA A CA 1
ATOM 729 C C . ALA A 1 96 ? -7.355 -16.169 -8.713 1.00 91.38 96 ALA A C 1
ATOM 731 O O . ALA A 1 96 ? -6.713 -15.823 -7.721 1.00 91.38 96 ALA A O 1
ATOM 732 N N . LYS A 1 97 ? -7.770 -17.434 -8.884 1.00 91.75 97 LYS A N 1
ATOM 733 C CA . LYS A 1 97 ? -7.411 -18.526 -7.970 1.00 91.75 97 LYS A CA 1
ATOM 734 C C . LYS A 1 97 ? -5.963 -18.986 -8.170 1.00 91.75 97 LYS A C 1
ATOM 736 O O . LYS A 1 97 ? -5.305 -19.298 -7.186 1.00 91.75 97 LYS A O 1
ATOM 741 N N . GLU A 1 98 ? -5.468 -19.018 -9.402 1.00 92.44 98 GLU A N 1
ATOM 742 C CA . GLU A 1 98 ? -4.081 -19.361 -9.727 1.00 92.44 98 GLU A CA 1
ATOM 743 C C . GLU A 1 98 ? -3.100 -18.370 -9.088 1.00 92.44 98 GLU A C 1
ATOM 745 O O . GLU A 1 98 ? -2.191 -18.797 -8.376 1.00 92.44 98 GLU A O 1
ATOM 750 N N . LEU A 1 99 ? -3.342 -17.058 -9.223 1.00 91.12 99 LEU A N 1
ATOM 751 C CA . LEU A 1 99 ? -2.543 -16.040 -8.532 1.00 91.12 99 LEU A CA 1
ATOM 752 C C . LEU A 1 99 ? -2.640 -16.168 -7.006 1.00 91.12 99 LEU A C 1
ATOM 754 O O . LEU A 1 99 ? -1.623 -16.078 -6.321 1.00 91.12 99 LEU A O 1
ATOM 758 N N . TYR A 1 100 ? -3.845 -16.398 -6.471 1.00 91.81 100 TYR A N 1
ATOM 759 C CA . TYR A 1 100 ? -4.030 -16.647 -5.041 1.00 91.81 100 TYR A CA 1
ATOM 760 C C . TYR A 1 100 ? -3.191 -17.839 -4.564 1.00 91.81 100 TYR A C 1
ATOM 762 O O . TYR A 1 100 ? -2.464 -17.701 -3.589 1.00 91.81 100 TYR A O 1
ATOM 770 N N . THR A 1 101 ? -3.235 -18.980 -5.259 1.00 90.50 101 THR A N 1
ATOM 771 C CA . THR A 1 101 ? -2.451 -20.170 -4.901 1.00 90.50 101 THR A CA 1
ATOM 772 C C . THR A 1 101 ? -0.951 -19.902 -5.009 1.00 90.50 101 THR A C 1
ATOM 774 O O . THR A 1 101 ? -0.223 -20.222 -4.074 1.00 90.50 101 THR A O 1
ATOM 777 N N . LEU A 1 102 ? -0.487 -19.241 -6.076 1.00 90.56 102 LEU A N 1
ATOM 778 C CA . LEU A 1 102 ? 0.918 -18.856 -6.232 1.00 90.56 102 LEU A CA 1
ATOM 779 C C . LEU A 1 102 ? 1.415 -18.031 -5.035 1.00 90.56 102 LEU A C 1
ATOM 781 O O . LEU A 1 102 ? 2.477 -18.329 -4.488 1.00 90.56 102 LEU A O 1
ATOM 785 N N . LEU A 1 103 ? 0.641 -17.029 -4.605 1.00 89.19 103 LEU A N 1
ATOM 786 C CA . LEU A 1 103 ? 0.997 -16.174 -3.472 1.00 89.19 103 LEU A CA 1
ATOM 787 C C . LEU A 1 103 ? 0.868 -16.909 -2.127 1.00 89.19 103 LEU A C 1
ATOM 789 O O . LEU A 1 103 ? 1.797 -16.881 -1.326 1.00 89.19 103 LEU A O 1
ATOM 793 N N . HIS A 1 104 ? -0.232 -17.628 -1.902 1.00 84.69 104 HIS A N 1
ATOM 794 C CA . HIS A 1 104 ? -0.476 -18.411 -0.687 1.00 84.69 104 HIS A CA 1
ATOM 795 C C . HIS A 1 104 ? 0.574 -19.516 -0.474 1.00 84.69 104 HIS A C 1
ATOM 797 O O . HIS A 1 104 ? 0.827 -19.907 0.663 1.00 84.69 104 HIS A O 1
ATOM 803 N N . GLU A 1 105 ? 1.208 -20.028 -1.532 1.00 85.94 105 GLU A N 1
ATOM 804 C CA . GLU A 1 105 ? 2.247 -21.062 -1.433 1.00 85.94 105 GLU A CA 1
ATOM 805 C C . GLU A 1 105 ? 3.686 -20.511 -1.426 1.00 85.94 105 GLU A C 1
ATOM 807 O O . GLU A 1 105 ? 4.559 -21.182 -0.880 1.00 85.94 105 GLU A O 1
ATOM 812 N N . ASN A 1 106 ? 3.950 -19.320 -1.991 1.00 83.56 106 ASN A N 1
ATOM 813 C CA . ASN A 1 106 ? 5.321 -18.844 -2.275 1.00 83.56 106 ASN A CA 1
ATOM 814 C C . ASN A 1 106 ? 5.613 -17.370 -1.906 1.00 83.56 106 ASN A C 1
ATOM 816 O O . ASN A 1 106 ? 6.732 -16.907 -2.131 1.00 83.56 106 ASN A O 1
ATOM 820 N N . TYR A 1 107 ? 4.636 -16.596 -1.421 1.00 82.38 107 TYR A N 1
ATOM 821 C CA . TYR A 1 107 ? 4.849 -15.193 -1.034 1.00 82.38 107 TYR A CA 1
ATOM 822 C C . TYR A 1 107 ? 5.368 -15.059 0.406 1.00 82.38 107 TYR A C 1
ATOM 824 O O . TYR A 1 107 ? 5.617 -16.059 1.073 1.00 82.38 107 TYR A O 1
ATOM 832 N N . VAL A 1 108 ? 5.560 -13.813 0.858 1.00 72.56 108 VAL A N 1
ATOM 833 C CA . VAL A 1 108 ? 6.260 -13.443 2.099 1.00 72.56 108 VAL A CA 1
ATOM 834 C C . VAL A 1 108 ? 5.855 -14.315 3.291 1.00 72.56 108 VAL A C 1
ATOM 836 O O . VAL A 1 108 ? 4.744 -14.223 3.822 1.00 72.56 108 VAL A O 1
ATOM 839 N N . GLU A 1 109 ? 6.828 -15.119 3.706 1.00 72.12 109 GLU A N 1
ATOM 840 C CA . GLU A 1 109 ? 6.929 -15.732 5.023 1.00 72.12 109 GLU A CA 1
ATOM 841 C C . GLU A 1 109 ? 7.815 -14.872 5.924 1.00 72.12 109 GLU A C 1
ATOM 843 O O . GLU A 1 109 ? 8.621 -14.058 5.457 1.00 72.12 109 GLU A O 1
ATOM 848 N N . ASP A 1 110 ? 7.714 -15.114 7.220 1.00 68.50 110 ASP A N 1
ATOM 849 C CA . ASP A 1 110 ? 8.639 -14.597 8.209 1.00 68.50 110 ASP A CA 1
ATOM 850 C C . ASP A 1 110 ? 9.986 -15.324 8.252 1.00 68.50 110 ASP A C 1
ATOM 852 O O . ASP A 1 110 ? 10.144 -16.461 7.808 1.00 68.50 110 ASP A O 1
ATOM 856 N N . GLY A 1 111 ? 10.973 -14.670 8.873 1.00 59.50 111 GLY A N 1
ATOM 857 C CA . GLY A 1 111 ? 12.291 -15.261 9.117 1.00 59.50 111 GLY A CA 1
ATOM 858 C C . GLY A 1 111 ? 12.278 -16.514 10.005 1.00 59.50 111 GLY A C 1
ATOM 859 O O . GLY A 1 111 ? 13.231 -17.286 9.939 1.00 59.50 111 GLY A O 1
ATOM 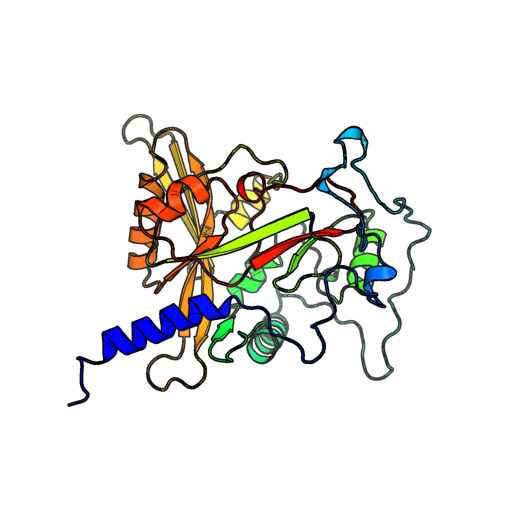860 N N . ASP A 1 112 ? 11.216 -16.723 10.791 1.00 65.06 112 ASP A N 1
ATOM 861 C CA . ASP A 1 112 ? 11.051 -17.858 11.708 1.00 65.06 112 ASP A CA 1
ATOM 862 C C . ASP A 1 112 ? 10.025 -18.911 11.189 1.00 65.06 112 ASP A C 1
ATOM 864 O O . ASP A 1 112 ? 9.778 -19.914 11.858 1.00 65.06 112 ASP A O 1
ATOM 868 N N . GLN A 1 113 ? 9.483 -18.730 9.969 1.00 70.31 113 GLN A N 1
ATOM 869 C CA . GLN A 1 113 ? 8.551 -19.630 9.253 1.00 70.31 113 GLN A CA 1
ATOM 870 C C . GLN A 1 113 ? 7.276 -20.025 10.031 1.00 70.31 113 GLN A C 1
ATOM 872 O O . GLN A 1 113 ? 6.739 -21.126 9.872 1.00 70.31 113 GLN A O 1
ATOM 877 N N . MET A 1 114 ? 6.762 -19.127 10.872 1.00 67.88 114 MET A N 1
ATOM 878 C CA . MET A 1 114 ? 5.516 -19.303 11.619 1.00 67.88 114 MET A CA 1
ATOM 879 C C . MET A 1 114 ? 4.286 -18.722 10.897 1.00 67.88 114 MET A C 1
ATOM 881 O O . MET A 1 114 ? 3.161 -19.147 11.180 1.00 67.88 114 MET A O 1
ATOM 885 N N . PHE A 1 115 ? 4.470 -17.778 9.966 1.00 75.25 115 PHE A N 1
ATOM 886 C CA . PHE A 1 115 ? 3.402 -17.017 9.310 1.00 75.25 115 PHE A CA 1
ATOM 887 C C . PHE A 1 115 ? 3.663 -16.807 7.818 1.00 75.25 115 PHE A C 1
ATOM 889 O O . PHE A 1 115 ? 4.760 -16.441 7.409 1.00 75.25 115 PHE A O 1
ATOM 896 N N . ARG A 1 116 ? 2.607 -16.911 7.006 1.00 82.31 116 ARG A N 1
ATOM 897 C CA . ARG A 1 116 ? 2.617 -16.476 5.599 1.00 82.31 116 ARG A CA 1
ATOM 898 C C . ARG A 1 116 ? 1.375 -15.643 5.300 1.00 82.31 116 ARG A C 1
ATOM 900 O O . ARG A 1 116 ? 0.290 -16.003 5.765 1.00 82.31 116 ARG A O 1
ATOM 907 N N . PHE A 1 117 ? 1.508 -14.545 4.552 1.00 82.12 117 PHE A N 1
ATOM 908 C CA . PHE A 1 117 ? 0.353 -13.709 4.194 1.00 82.12 117 PHE A CA 1
ATOM 909 C C . PHE A 1 117 ? -0.650 -14.464 3.313 1.00 82.12 117 PHE A C 1
ATOM 911 O O . PHE A 1 117 ? -0.280 -15.086 2.319 1.00 82.12 117 PHE A O 1
ATOM 918 N N . ASP A 1 118 ? -1.932 -14.357 3.658 1.00 86.56 118 ASP A N 1
ATOM 919 C CA . ASP A 1 118 ? -3.040 -15.043 2.998 1.00 86.56 118 ASP A CA 1
ATOM 920 C C . ASP A 1 118 ? -3.933 -14.031 2.257 1.00 86.56 118 ASP A C 1
ATOM 922 O O . ASP A 1 118 ? -5.059 -13.711 2.647 1.00 86.56 118 ASP A O 1
ATOM 926 N N . TYR A 1 119 ? -3.376 -13.447 1.192 1.00 89.25 119 TYR A N 1
ATOM 927 C CA . TYR A 1 119 ? -4.021 -12.407 0.387 1.00 89.25 119 TYR A CA 1
ATOM 928 C C . TYR A 1 119 ? -5.271 -12.937 -0.336 1.00 89.25 119 TYR A C 1
ATOM 930 O O . TYR A 1 119 ? -5.198 -13.417 -1.466 1.00 89.25 119 TYR A O 1
ATOM 938 N N . SER A 1 120 ? -6.439 -12.830 0.305 1.00 92.25 120 SER A N 1
ATOM 939 C CA . SER A 1 120 ? -7.709 -13.329 -0.241 1.00 92.25 120 SER A CA 1
ATOM 940 C C . SER A 1 120 ? -8.021 -12.787 -1.648 1.00 92.25 120 SER A C 1
ATOM 942 O O . SER A 1 120 ? -7.713 -11.642 -1.976 1.00 92.25 120 SER A O 1
ATOM 944 N N . VAL A 1 121 ? -8.705 -13.575 -2.486 1.00 92.75 121 VAL A N 1
ATOM 945 C CA . VAL A 1 121 ? -9.087 -13.155 -3.853 1.00 92.75 121 VAL A CA 1
ATOM 946 C C . VAL A 1 121 ? -9.832 -11.801 -3.899 1.00 92.75 121 VAL A C 1
ATOM 948 O O . VAL A 1 121 ? -9.509 -10.996 -4.773 1.00 92.75 121 VAL A O 1
ATOM 951 N N . PRO A 1 122 ? -10.779 -11.479 -2.989 1.00 94.75 122 PRO A N 1
ATOM 952 C CA . PRO A 1 122 ? -11.361 -10.136 -2.907 1.00 94.75 122 PRO A CA 1
ATOM 953 C C . PRO A 1 122 ? -10.333 -9.028 -2.628 1.00 94.75 122 PRO A C 1
ATOM 955 O O . PRO A 1 122 ? -10.413 -7.966 -3.242 1.00 94.75 122 PRO A O 1
ATOM 958 N N . PHE A 1 123 ? -9.344 -9.280 -1.762 1.00 93.81 123 PHE A N 1
ATOM 959 C CA . PHE A 1 123 ? -8.254 -8.337 -1.501 1.00 93.81 123 PHE A CA 1
ATOM 960 C C . PHE A 1 123 ? -7.367 -8.149 -2.734 1.00 93.81 123 PHE A C 1
ATOM 962 O O . PHE A 1 123 ? -7.067 -7.015 -3.091 1.00 93.81 123 PHE A O 1
ATOM 969 N N . LEU A 1 124 ? -6.998 -9.231 -3.430 1.00 92.06 124 LEU A N 1
ATOM 970 C CA . LEU A 1 124 ? -6.206 -9.152 -4.663 1.00 92.06 124 LEU A CA 1
ATOM 971 C C . LEU A 1 124 ? -6.917 -8.312 -5.733 1.00 92.06 124 LEU A C 1
ATOM 973 O O . LEU A 1 124 ? -6.293 -7.442 -6.333 1.00 92.06 124 LEU A O 1
ATOM 977 N N . LYS A 1 125 ? -8.232 -8.493 -5.925 1.00 92.19 125 LYS A N 1
ATOM 978 C CA . LYS A 1 125 ? -9.025 -7.645 -6.836 1.00 92.19 125 LYS A CA 1
ATOM 979 C C . LYS A 1 125 ? -9.029 -6.176 -6.398 1.00 92.19 125 LYS A C 1
ATOM 981 O O . LYS A 1 125 ? -8.861 -5.293 -7.231 1.00 92.19 125 LYS A O 1
ATOM 986 N N . TRP A 1 126 ? -9.181 -5.902 -5.103 1.00 93.81 126 TRP A N 1
ATOM 987 C CA . TRP A 1 126 ? -9.140 -4.539 -4.566 1.00 93.81 126 TRP A CA 1
ATOM 988 C C . TRP A 1 126 ? -7.768 -3.872 -4.750 1.00 93.81 126 TRP A C 1
ATOM 990 O O . TRP A 1 126 ? -7.700 -2.761 -5.268 1.00 93.81 126 TRP A O 1
ATOM 1000 N N . ALA A 1 127 ? -6.677 -4.554 -4.408 1.00 90.56 127 ALA A N 1
ATOM 1001 C CA . ALA A 1 127 ? -5.322 -4.021 -4.525 1.00 90.56 127 ALA A CA 1
ATOM 1002 C C . ALA A 1 127 ? -4.863 -3.840 -5.986 1.00 90.56 127 ALA A C 1
ATOM 1004 O O . ALA A 1 127 ? -4.148 -2.887 -6.289 1.00 90.56 127 ALA A O 1
ATOM 1005 N N . LEU A 1 128 ? -5.271 -4.737 -6.894 1.00 89.75 128 LEU A N 1
ATOM 1006 C CA . LEU A 1 128 ? -4.707 -4.839 -8.248 1.00 89.75 128 LEU A CA 1
ATOM 1007 C C . LEU A 1 128 ? -5.640 -4.336 -9.365 1.00 89.75 128 LEU A C 1
ATOM 1009 O O . LEU A 1 128 ? -5.183 -4.173 -10.495 1.00 89.75 128 LEU A O 1
ATOM 1013 N N . GLN A 1 129 ? -6.917 -4.041 -9.075 1.00 89.12 129 GLN A N 1
ATOM 1014 C CA . GLN A 1 129 ? -7.878 -3.485 -10.047 1.00 89.12 129 GLN A CA 1
ATOM 1015 C C . GLN A 1 129 ? -8.465 -2.098 -9.668 1.00 89.12 129 GLN A C 1
ATOM 1017 O O . GLN A 1 129 ? -9.685 -1.919 -9.748 1.00 89.12 129 GLN A O 1
ATOM 1022 N N . PRO A 1 130 ? -7.666 -1.092 -9.243 1.00 87.31 130 PRO A N 1
ATOM 1023 C CA . PRO A 1 130 ? -8.168 0.273 -9.059 1.00 87.31 130 PRO A CA 1
ATOM 1024 C C . PRO A 1 130 ? -8.608 0.932 -10.382 1.00 87.31 130 PRO A C 1
ATOM 1026 O O . PRO A 1 130 ? -8.186 0.509 -11.459 1.00 87.31 130 PRO A O 1
ATOM 1029 N N . PRO A 1 131 ? -9.421 2.007 -10.346 1.00 85.56 131 PRO A N 1
ATOM 1030 C CA . PRO A 1 131 ? -9.873 2.705 -11.548 1.00 85.56 131 PRO A CA 1
ATOM 1031 C C . PRO A 1 131 ? -8.713 3.143 -12.457 1.00 85.56 131 PRO A C 1
ATOM 1033 O O . PRO A 1 131 ? -7.916 3.998 -12.090 1.00 85.56 131 PRO A O 1
ATOM 1036 N N . GLY A 1 132 ? -8.642 2.568 -13.662 1.00 81.62 132 GLY A N 1
ATOM 1037 C CA . GLY A 1 132 ? -7.557 2.807 -14.625 1.00 81.62 132 GLY A CA 1
ATOM 1038 C C . GLY A 1 132 ? -6.462 1.731 -14.660 1.00 81.62 132 GLY A C 1
ATOM 1039 O O . GLY A 1 132 ? -5.571 1.826 -15.500 1.00 81.62 132 GLY A O 1
ATOM 1040 N N . SER A 1 133 ? -6.536 0.696 -13.815 1.00 80.25 133 SER A N 1
ATOM 1041 C CA . SER A 1 133 ? -5.642 -0.470 -13.853 1.00 80.25 133 SER A CA 1
ATOM 1042 C C . SER A 1 133 ? -5.627 -1.147 -15.226 1.00 80.25 133 SER A C 1
ATOM 1044 O O . SER A 1 133 ? -6.690 -1.393 -15.805 1.00 80.25 133 SER A O 1
ATOM 1046 N N . LEU A 1 134 ? -4.445 -1.537 -15.706 1.00 71.38 134 LEU A N 1
ATOM 1047 C CA . LEU A 1 134 ? -4.289 -2.360 -16.904 1.00 71.38 134 LEU A CA 1
ATOM 1048 C C . LEU A 1 134 ? -3.823 -3.767 -16.512 1.00 71.38 134 LEU A C 1
ATOM 1050 O O . LEU A 1 134 ? -2.827 -3.913 -15.810 1.00 71.38 134 LEU A O 1
ATOM 1054 N N . ILE A 1 135 ? -4.510 -4.801 -17.009 1.00 70.00 135 ILE A N 1
ATOM 1055 C CA . ILE A 1 135 ? -4.185 -6.219 -16.742 1.00 70.00 135 ILE A CA 1
ATOM 1056 C C . ILE A 1 135 ? -2.750 -6.554 -17.198 1.00 70.00 135 ILE A C 1
ATOM 1058 O O . ILE A 1 135 ? -2.041 -7.322 -16.551 1.00 70.00 135 ILE A O 1
ATOM 1062 N N . GLU A 1 136 ? -2.269 -5.876 -18.247 1.00 70.94 136 GLU A N 1
ATOM 1063 C CA . GLU A 1 136 ? -0.895 -5.987 -18.750 1.00 70.94 136 GLU A CA 1
ATOM 1064 C C . GLU A 1 136 ? 0.185 -5.560 -17.724 1.00 70.94 136 GLU A C 1
ATOM 1066 O O . GLU A 1 136 ? 1.375 -5.697 -18.005 1.00 70.94 136 GLU A O 1
ATOM 1071 N N . TRP A 1 137 ? -0.173 -5.013 -16.556 1.00 67.00 137 TRP A N 1
ATOM 1072 C CA . TRP A 1 137 ? 0.792 -4.551 -15.550 1.00 67.00 137 TRP A CA 1
ATOM 1073 C C . TRP A 1 137 ? 1.154 -5.586 -14.468 1.00 67.00 137 TRP A C 1
ATOM 1075 O O . TRP A 1 137 ? 1.978 -5.310 -13.599 1.00 67.00 137 TRP A O 1
ATOM 1085 N N . MET A 1 138 ? 0.608 -6.802 -14.529 1.00 64.88 138 MET A N 1
ATOM 1086 C CA . MET A 1 138 ? 0.825 -7.844 -13.514 1.00 64.88 138 MET A CA 1
ATOM 1087 C C . MET A 1 138 ? 1.974 -8.807 -13.878 1.00 64.88 138 MET A C 1
ATOM 1089 O O . MET A 1 138 ? 1.765 -10.007 -14.025 1.00 64.88 138 MET A O 1
ATOM 1093 N N . VAL A 1 139 ? 3.198 -8.283 -14.058 1.00 71.94 139 VAL A N 1
ATOM 1094 C CA . VAL A 1 139 ? 4.372 -9.049 -14.548 1.00 71.94 139 VAL A CA 1
ATOM 1095 C C . VAL A 1 139 ? 5.705 -8.668 -13.871 1.00 71.94 139 VAL A C 1
ATOM 1097 O O . VAL A 1 139 ? 5.814 -7.656 -13.183 1.00 71.94 139 VAL A O 1
ATOM 1100 N N . LEU A 1 140 ? 6.748 -9.483 -14.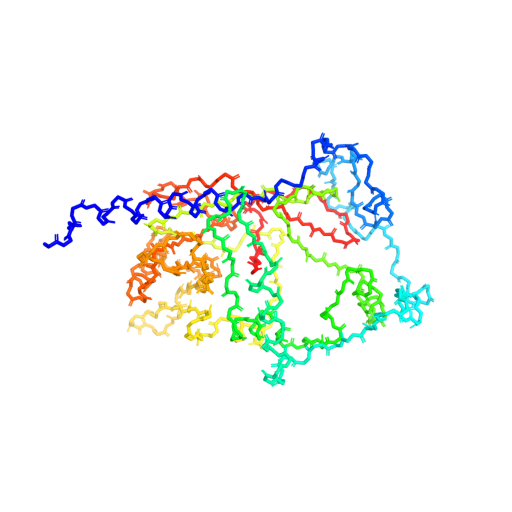085 1.00 64.94 140 LEU A N 1
ATOM 1101 C CA . LEU A 1 140 ? 8.095 -9.318 -13.507 1.00 64.94 140 LEU A CA 1
ATOM 1102 C C . LEU A 1 140 ? 8.772 -7.979 -13.868 1.00 64.94 140 LEU A C 1
ATOM 1104 O O . LEU A 1 140 ? 8.676 -7.514 -15.005 1.00 64.94 140 LEU A O 1
ATOM 1108 N N . ILE A 1 141 ? 9.562 -7.442 -12.922 1.00 64.62 141 ILE A N 1
ATOM 1109 C CA . ILE A 1 141 ? 10.173 -6.089 -12.902 1.00 64.62 141 ILE A CA 1
ATOM 1110 C C . ILE A 1 141 ? 10.609 -5.560 -14.286 1.00 64.62 141 ILE A C 1
ATOM 1112 O O . ILE A 1 141 ? 10.159 -4.499 -14.707 1.00 64.62 141 ILE A O 1
ATOM 1116 N N . LYS A 1 142 ? 11.442 -6.292 -15.041 1.00 72.69 142 LYS A N 1
ATOM 1117 C CA . LYS A 1 142 ? 11.948 -5.803 -16.343 1.00 72.69 142 LYS A CA 1
ATOM 1118 C C . LYS A 1 142 ? 10.861 -5.635 -17.411 1.00 72.69 142 LYS A C 1
ATOM 1120 O O . LYS A 1 142 ? 10.929 -4.700 -18.207 1.00 72.69 142 LYS A O 1
ATOM 1125 N N . GLU A 1 143 ? 9.876 -6.527 -17.452 1.00 85.06 143 GLU A N 1
ATOM 1126 C CA . GLU A 1 143 ? 8.788 -6.453 -18.432 1.00 85.06 143 GLU A CA 1
ATOM 1127 C C . GLU A 1 143 ? 7.726 -5.433 -18.001 1.00 85.06 143 GLU A C 1
ATOM 1129 O O . GLU A 1 143 ? 7.218 -4.718 -18.864 1.00 85.06 143 GLU A O 1
ATOM 1134 N N . ILE A 1 144 ? 7.467 -5.256 -16.695 1.00 81.88 144 ILE A N 1
ATOM 1135 C CA . ILE A 1 144 ? 6.572 -4.182 -16.234 1.00 81.88 144 ILE A CA 1
ATOM 1136 C C . ILE A 1 144 ? 7.154 -2.799 -16.546 1.00 81.88 144 ILE A C 1
ATOM 1138 O O . ILE A 1 144 ? 6.459 -1.991 -17.160 1.00 81.88 144 ILE A O 1
ATOM 1142 N N . THR A 1 145 ? 8.439 -2.544 -16.266 1.00 82.25 145 THR A N 1
ATOM 1143 C CA . THR A 1 145 ? 9.103 -1.287 -16.668 1.00 82.25 145 THR A CA 1
ATOM 1144 C C . THR A 1 145 ? 8.969 -1.044 -18.172 1.00 82.25 145 THR A C 1
ATOM 1146 O O . THR A 1 145 ? 8.647 0.062 -18.596 1.00 82.25 145 THR A O 1
ATOM 1149 N N . ARG A 1 146 ? 9.143 -2.079 -19.006 1.00 89.00 146 ARG A N 1
ATOM 1150 C CA . ARG A 1 146 ? 8.961 -1.958 -20.459 1.00 89.00 146 ARG A CA 1
ATOM 1151 C C . ARG A 1 146 ? 7.527 -1.569 -20.824 1.00 89.00 146 ARG A C 1
ATOM 1153 O O . ARG A 1 146 ? 7.339 -0.636 -21.600 1.00 89.00 146 ARG A O 1
ATOM 1160 N N . ARG A 1 147 ? 6.523 -2.266 -20.283 1.00 87.12 147 ARG A N 1
ATOM 1161 C CA . ARG A 1 147 ? 5.098 -2.029 -20.580 1.00 87.12 147 ARG A CA 1
ATOM 1162 C C . ARG A 1 147 ? 4.636 -0.645 -20.101 1.00 87.12 147 ARG A C 1
ATOM 1164 O O . ARG A 1 147 ? 3.960 0.052 -20.851 1.00 87.12 147 ARG A O 1
ATOM 1171 N N . VAL A 1 148 ? 5.081 -0.202 -18.924 1.00 85.81 14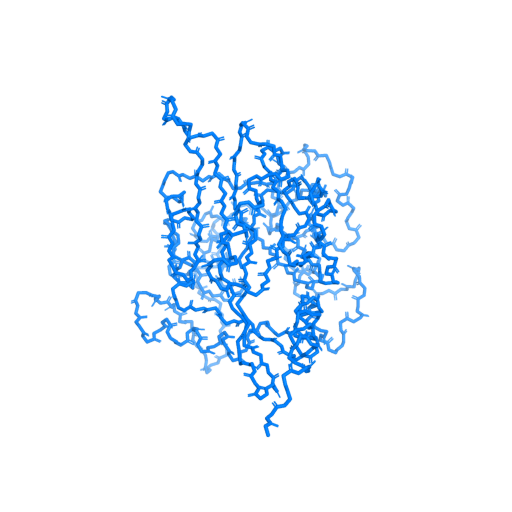8 VAL A N 1
ATOM 1172 C CA . VAL A 1 148 ? 4.795 1.130 -18.354 1.00 85.81 148 VAL A CA 1
ATOM 1173 C C . VAL A 1 148 ? 5.471 2.241 -19.174 1.00 85.81 148 VAL A C 1
ATOM 1175 O O . VAL A 1 148 ? 4.783 3.157 -19.631 1.00 85.81 148 VAL A O 1
ATOM 1178 N N . ASN A 1 149 ? 6.756 2.098 -19.525 1.00 88.81 149 ASN A N 1
ATOM 1179 C CA . ASN A 1 149 ? 7.457 3.053 -20.398 1.00 88.81 149 ASN A CA 1
ATOM 1180 C C . ASN A 1 149 ? 6.831 3.126 -21.808 1.00 88.81 149 ASN A C 1
ATOM 1182 O O . ASN A 1 149 ? 6.734 4.206 -22.393 1.00 88.81 149 ASN A O 1
ATOM 1186 N N . ARG A 1 150 ? 6.317 2.009 -22.355 1.00 88.12 150 ARG A N 1
ATOM 1187 C CA . ARG A 1 150 ? 5.550 1.996 -23.623 1.00 88.12 150 ARG A CA 1
ATOM 1188 C C . ARG A 1 150 ? 4.221 2.766 -23.547 1.00 88.12 150 ARG A C 1
ATOM 1190 O O . ARG A 1 150 ? 3.685 3.105 -24.603 1.00 88.12 150 ARG A O 1
ATOM 1197 N N . ARG A 1 151 ? 3.705 3.066 -22.348 1.00 86.81 151 ARG A N 1
ATOM 1198 C CA . ARG A 1 151 ? 2.524 3.919 -22.101 1.00 86.81 151 ARG A CA 1
ATOM 1199 C C . ARG A 1 151 ? 2.877 5.391 -21.829 1.00 86.81 151 ARG A C 1
ATOM 1201 O O . ARG A 1 151 ? 1.964 6.198 -21.693 1.00 86.81 151 ARG A O 1
ATOM 1208 N N . GLY A 1 152 ? 4.164 5.750 -21.779 1.00 86.38 152 GLY A N 1
ATOM 1209 C CA . GLY A 1 152 ? 4.631 7.119 -21.515 1.00 86.38 152 GLY A CA 1
ATOM 1210 C C . GLY A 1 152 ? 4.783 7.473 -20.031 1.00 86.38 152 GLY A C 1
ATOM 1211 O O . GLY A 1 152 ? 5.019 8.632 -19.701 1.00 86.38 152 GLY A O 1
ATOM 1212 N N . LEU A 1 153 ? 4.664 6.487 -19.139 1.00 87.06 153 LEU A N 1
ATOM 1213 C CA . LEU A 1 153 ? 4.951 6.613 -17.711 1.00 87.06 153 LEU A CA 1
ATOM 1214 C C . LEU A 1 153 ? 6.366 6.084 -17.456 1.00 87.06 153 LEU A C 1
ATOM 1216 O O . LEU A 1 153 ? 6.704 5.025 -17.967 1.00 87.06 153 LEU A O 1
ATOM 1220 N N . PHE A 1 154 ? 7.193 6.796 -16.688 1.00 87.62 154 PHE A N 1
ATOM 1221 C CA . PHE A 1 154 ? 8.616 6.449 -16.523 1.00 87.62 154 PHE A CA 1
ATOM 1222 C C . PHE A 1 154 ? 9.072 6.351 -15.062 1.00 87.62 154 PHE A C 1
ATOM 1224 O O . PHE A 1 154 ? 10.258 6.148 -14.821 1.00 87.62 154 PHE A O 1
ATOM 1231 N N . GLN A 1 155 ? 8.155 6.495 -14.102 1.00 84.31 155 GLN A N 1
ATOM 1232 C CA . GLN A 1 155 ? 8.400 6.504 -12.658 1.00 84.31 155 GLN A CA 1
ATOM 1233 C C . GLN A 1 155 ? 7.476 5.502 -11.959 1.00 84.31 155 GLN A C 1
ATOM 1235 O O . GLN A 1 155 ? 6.358 5.269 -12.416 1.00 84.31 155 GLN A O 1
ATOM 1240 N N . ALA A 1 156 ? 7.915 4.955 -10.824 1.00 82.88 156 ALA A N 1
ATOM 1241 C CA . ALA A 1 156 ? 7.089 4.101 -9.968 1.00 82.88 156 ALA A CA 1
ATOM 1242 C C . ALA A 1 156 ? 7.471 4.245 -8.488 1.00 82.88 156 ALA A C 1
ATOM 1244 O O . ALA A 1 156 ? 8.602 4.600 -8.164 1.00 82.88 156 ALA A O 1
ATOM 1245 N N . THR A 1 157 ? 6.543 3.926 -7.587 1.00 75.25 157 THR A N 1
ATOM 1246 C CA . THR A 1 157 ? 6.781 3.817 -6.138 1.00 75.25 157 THR A CA 1
ATOM 1247 C C . THR A 1 157 ? 6.712 2.353 -5.723 1.00 75.25 157 THR A C 1
ATOM 1249 O O . THR A 1 157 ? 5.784 1.660 -6.136 1.00 75.25 157 THR A O 1
ATOM 1252 N N . TYR A 1 158 ? 7.629 1.885 -4.881 1.00 79.56 158 TYR A N 1
ATOM 1253 C CA . TYR A 1 158 ? 7.568 0.532 -4.317 1.00 79.56 158 TYR A CA 1
ATOM 1254 C C . TYR A 1 158 ? 8.107 0.495 -2.886 1.00 79.56 158 TYR A C 1
ATOM 1256 O O . TYR A 1 158 ? 8.832 1.395 -2.460 1.00 79.56 158 TYR A O 1
ATOM 1264 N N . THR A 1 159 ? 7.763 -0.557 -2.147 1.00 70.69 159 THR A N 1
ATOM 1265 C CA . THR A 1 159 ? 8.332 -0.845 -0.826 1.00 70.69 159 THR A CA 1
ATOM 1266 C C . THR A 1 159 ? 8.892 -2.254 -0.753 1.00 70.69 159 THR A C 1
ATOM 1268 O O . THR A 1 159 ? 8.389 -3.160 -1.413 1.00 70.69 159 THR A O 1
ATOM 1271 N N . ALA A 1 160 ? 9.906 -2.447 0.087 1.00 70.69 160 ALA A N 1
ATOM 1272 C CA . ALA A 1 160 ? 10.436 -3.763 0.426 1.00 70.69 160 ALA A CA 1
ATOM 1273 C C . ALA A 1 160 ? 10.781 -3.837 1.919 1.00 70.69 160 ALA A C 1
ATOM 1275 O O . ALA A 1 160 ? 11.117 -2.827 2.538 1.00 70.69 160 ALA A O 1
ATOM 1276 N N . GLY A 1 161 ? 10.718 -5.038 2.498 1.00 58.38 161 GLY A N 1
ATOM 1277 C CA . GLY A 1 161 ? 11.280 -5.282 3.828 1.00 58.38 161 GLY A CA 1
ATOM 1278 C C . GLY A 1 161 ? 12.814 -5.315 3.800 1.00 58.38 161 GLY A C 1
ATOM 1279 O O . GLY A 1 161 ? 13.478 -4.746 4.666 1.00 58.38 161 GLY A O 1
ATOM 1280 N N . VAL A 1 162 ? 13.380 -5.973 2.781 1.00 69.88 162 VAL A N 1
ATOM 1281 C CA . VAL A 1 162 ? 14.829 -5.998 2.524 1.00 69.88 162 VAL A CA 1
ATOM 1282 C C . VAL A 1 162 ? 15.345 -4.619 2.110 1.00 69.88 162 VAL A C 1
ATOM 1284 O O . VAL A 1 162 ? 14.628 -3.838 1.483 1.00 69.88 162 VAL A O 1
ATOM 1287 N N . VAL A 1 163 ? 16.610 -4.331 2.424 1.00 70.19 163 VAL A N 1
ATOM 1288 C CA . VAL A 1 163 ? 17.286 -3.120 1.944 1.00 70.19 163 VAL A CA 1
ATOM 1289 C C . VAL A 1 163 ? 17.813 -3.363 0.531 1.00 70.19 163 VAL A C 1
ATOM 1291 O O . VAL A 1 163 ? 18.658 -4.220 0.302 1.00 70.19 163 VAL A O 1
ATOM 1294 N N . LEU A 1 164 ? 17.295 -2.585 -0.411 1.00 73.44 164 LEU A N 1
ATOM 1295 C CA . LEU A 1 164 ? 17.787 -2.426 -1.779 1.00 73.44 164 LEU A CA 1
ATOM 1296 C C . LEU A 1 164 ? 18.438 -1.032 -1.938 1.00 73.44 164 LEU A C 1
ATOM 1298 O O . LEU A 1 164 ? 18.038 -0.114 -1.212 1.00 73.44 164 LEU A O 1
ATOM 1302 N N . PRO A 1 165 ? 19.375 -0.821 -2.883 1.00 63.03 165 PRO A N 1
ATOM 1303 C CA . PRO A 1 165 ? 19.895 0.511 -3.209 1.00 63.03 165 PRO A CA 1
ATOM 1304 C C . PRO A 1 165 ? 18.840 1.364 -3.944 1.00 63.03 165 PRO A C 1
ATOM 1306 O O . PRO A 1 165 ? 18.336 0.947 -4.984 1.00 63.03 165 PRO A O 1
ATOM 1309 N N . LYS A 1 166 ? 18.440 2.547 -3.464 1.00 60.72 166 LYS A N 1
ATOM 1310 C CA . LYS A 1 166 ? 18.621 3.128 -2.121 1.00 60.72 166 LYS A CA 1
ATOM 1311 C C . LYS A 1 166 ? 17.294 3.766 -1.668 1.00 60.72 166 LYS A C 1
ATOM 1313 O O . LYS A 1 166 ? 16.638 4.409 -2.489 1.00 60.72 166 LYS A O 1
ATOM 1318 N N . PRO A 1 167 ? 16.846 3.571 -0.411 1.00 61.41 167 PRO A N 1
ATOM 1319 C CA . PRO A 1 167 ? 15.505 3.983 -0.006 1.00 61.41 167 PRO A CA 1
ATOM 1320 C C . PRO A 1 167 ? 15.392 5.492 0.209 1.00 61.41 167 PRO A C 1
ATOM 1322 O O . PRO A 1 167 ? 16.255 6.110 0.831 1.00 61.41 167 PRO A O 1
ATOM 1325 N N . VAL A 1 168 ? 14.271 6.064 -0.235 1.00 64.50 168 VAL A N 1
ATOM 1326 C CA . VAL A 1 168 ? 13.919 7.471 0.017 1.00 64.50 168 VAL A CA 1
ATOM 1327 C C . VAL A 1 168 ? 13.325 7.684 1.408 1.00 64.50 168 VAL A C 1
ATOM 1329 O O . VAL A 1 168 ? 13.380 8.798 1.913 1.00 64.50 168 VAL A O 1
ATOM 1332 N N . ALA A 1 169 ? 12.787 6.640 2.047 1.00 53.19 169 ALA A N 1
ATOM 1333 C CA . ALA A 1 169 ? 12.396 6.658 3.456 1.00 53.19 169 ALA A CA 1
ATOM 1334 C C . ALA A 1 169 ? 12.569 5.268 4.085 1.00 53.19 169 ALA A C 1
ATOM 1336 O O . ALA A 1 169 ? 12.315 4.249 3.438 1.00 53.19 169 ALA A O 1
ATOM 1337 N N . LYS A 1 170 ? 12.955 5.227 5.364 1.00 70.38 170 LYS A N 1
ATOM 1338 C CA . LYS A 1 170 ? 13.068 3.998 6.164 1.00 70.38 170 LYS A CA 1
ATOM 1339 C C . LYS A 1 170 ? 12.092 4.059 7.328 1.00 70.38 170 LYS A C 1
ATOM 1341 O O . LYS A 1 170 ? 12.331 4.787 8.286 1.00 70.38 170 LYS A O 1
ATOM 1346 N N . CYS A 1 171 ? 11.015 3.294 7.226 1.00 63.38 171 CYS A N 1
ATOM 1347 C CA . CYS A 1 171 ? 9.945 3.246 8.218 1.00 63.38 171 CYS A CA 1
ATOM 1348 C C . CYS A 1 171 ? 10.018 1.917 8.979 1.00 63.38 171 CYS A C 1
ATOM 1350 O O . CYS A 1 171 ? 10.570 0.936 8.475 1.00 63.38 171 CYS A O 1
ATOM 1352 N N . ARG A 1 172 ? 9.452 1.851 10.179 1.00 65.31 172 ARG A N 1
ATOM 1353 C CA . ARG A 1 172 ? 9.371 0.627 10.983 1.00 65.31 172 ARG A CA 1
ATOM 1354 C C . ARG A 1 172 ? 7.924 0.185 11.137 1.00 65.31 172 ARG A C 1
ATOM 1356 O O . ARG A 1 172 ? 7.017 1.016 11.199 1.00 65.31 172 ARG A O 1
ATOM 1363 N N . TYR A 1 173 ? 7.705 -1.124 11.190 1.00 53.78 173 TYR A N 1
ATOM 1364 C CA . TYR A 1 173 ? 6.409 -1.661 11.577 1.00 53.78 173 TYR A CA 1
ATOM 1365 C C . TYR A 1 173 ? 6.223 -1.557 13.089 1.00 53.78 173 TYR A C 1
ATOM 1367 O O . TYR A 1 173 ? 7.139 -1.777 13.878 1.00 53.78 173 TYR A O 1
ATOM 1375 N N . TRP A 1 174 ? 5.002 -1.254 13.495 1.00 50.69 174 TRP A N 1
ATOM 1376 C CA . TRP A 1 174 ? 4.540 -1.319 14.867 1.00 50.69 174 TRP A CA 1
ATOM 1377 C C . TRP A 1 174 ? 3.272 -2.188 14.874 1.00 50.69 174 TRP A C 1
ATOM 1379 O O . TRP A 1 174 ? 2.436 -2.126 13.970 1.00 50.69 174 TRP A O 1
ATOM 1389 N N . HIS A 1 175 ? 3.126 -3.034 15.887 1.00 41.25 175 HIS A N 1
ATOM 1390 C CA . HIS A 1 175 ? 2.015 -3.985 16.042 1.00 41.25 175 HIS A CA 1
ATOM 1391 C C . HIS A 1 175 ? 1.321 -3.757 17.388 1.00 41.25 175 HIS A C 1
ATOM 1393 O O . HIS A 1 175 ? 1.932 -3.263 18.342 1.00 41.25 175 HIS A O 1
ATOM 1399 N N . ARG A 1 176 ? 0.029 -4.077 17.507 1.00 34.25 176 ARG A N 1
ATOM 1400 C CA . ARG A 1 176 ? -0.714 -3.737 18.728 1.00 34.25 176 ARG A CA 1
ATOM 1401 C C . ARG A 1 176 ? -1.923 -4.598 18.965 1.00 34.25 176 ARG A C 1
ATOM 1403 O O . ARG A 1 176 ? -2.742 -4.836 18.080 1.00 34.25 176 ARG A O 1
ATOM 1410 N N . SER A 1 177 ? -2.177 -4.772 20.249 1.00 42.75 177 SER A N 1
ATOM 1411 C CA . SER A 1 177 ? -3.535 -4.736 20.770 1.00 42.75 177 SER A CA 1
ATOM 1412 C C . SER A 1 177 ? -4.086 -3.297 20.744 1.00 42.75 177 SER A C 1
ATOM 1414 O O . SER A 1 177 ? -4.376 -2.724 21.790 1.00 42.75 177 SER A O 1
ATOM 1416 N N . LEU A 1 178 ? -4.245 -2.758 19.519 1.00 31.11 178 LEU A N 1
ATOM 1417 C CA . LEU A 1 178 ? -5.134 -1.652 19.124 1.00 31.11 178 LEU A CA 1
ATOM 1418 C C . LEU A 1 178 ? -4.725 -0.180 19.535 1.00 31.11 178 LEU A C 1
ATOM 1420 O O . LEU A 1 178 ? -4.406 0.031 20.700 1.00 31.11 178 LEU A O 1
ATOM 1424 N N . ASN A 1 179 ? -4.732 0.835 18.607 1.00 31.81 179 ASN A N 1
ATOM 1425 C CA . ASN A 1 179 ? -5.001 2.324 18.764 1.00 31.81 179 ASN A CA 1
ATOM 1426 C C . ASN A 1 179 ? -4.256 3.391 17.823 1.00 31.81 179 ASN A C 1
ATOM 1428 O O . ASN A 1 179 ? -3.864 2.931 16.756 1.00 31.81 179 ASN A O 1
ATOM 1432 N N . PRO A 1 180 ? -3.972 4.717 18.103 1.00 44.91 180 PRO A N 1
ATOM 1433 C CA . PRO A 1 180 ? -4.550 5.914 17.391 1.00 44.91 180 PRO A CA 1
ATOM 1434 C C . PRO A 1 180 ? -4.230 6.375 15.908 1.00 44.91 180 PRO A C 1
ATOM 1436 O O . PRO A 1 180 ? -4.287 5.547 15.015 1.00 44.91 180 PRO A O 1
ATOM 1439 N N . LYS A 1 181 ? -4.127 7.708 15.598 1.00 41.91 181 LYS A N 1
ATOM 1440 C CA . LYS A 1 181 ? -4.614 8.454 14.377 1.00 41.91 181 LYS A CA 1
ATOM 1441 C C . LYS A 1 181 ? -3.709 9.584 13.716 1.00 41.91 181 LYS A C 1
ATOM 1443 O O . LYS A 1 181 ? -2.911 10.176 14.422 1.00 41.91 181 LYS A O 1
ATOM 1448 N N . LYS A 1 182 ? -3.960 10.030 12.451 1.00 49.06 182 LYS A N 1
ATOM 1449 C CA . LYS A 1 182 ? -3.727 11.407 11.849 1.00 49.06 182 LYS A CA 1
ATOM 1450 C C . LYS A 1 182 ? -2.935 11.599 10.500 1.00 49.06 182 LYS A C 1
ATOM 1452 O O . LYS A 1 182 ? -1.868 11.014 10.330 1.00 49.06 182 LYS A O 1
ATOM 1457 N N . LEU A 1 183 ? -3.417 12.431 9.545 1.00 39.06 183 LEU A N 1
ATOM 1458 C CA . LEU A 1 183 ? -2.812 12.844 8.243 1.00 39.06 183 LEU A CA 1
ATOM 1459 C C . LEU A 1 183 ? -3.384 14.227 7.775 1.00 39.06 183 LEU A C 1
ATOM 1461 O O . LEU A 1 183 ? -4.602 14.268 7.637 1.00 39.06 183 LEU A O 1
ATOM 1465 N N . ILE A 1 184 ? -2.578 15.282 7.473 1.00 39.38 184 ILE A N 1
ATOM 1466 C CA . ILE A 1 184 ? -2.426 15.990 6.145 1.00 39.38 184 ILE A CA 1
ATOM 1467 C C . ILE A 1 184 ? -1.143 16.904 6.104 1.00 39.38 184 ILE A C 1
ATOM 1469 O O . ILE A 1 184 ? -1.247 18.119 5.957 1.00 39.38 184 ILE A O 1
ATOM 1473 N N . GLU A 1 185 ? 0.086 16.380 6.225 1.00 55.50 185 GLU A N 1
ATOM 1474 C CA . GLU A 1 185 ? 1.330 17.202 6.282 1.00 55.50 185 GLU A CA 1
ATOM 1475 C C . GLU A 1 185 ? 2.528 16.630 5.471 1.00 55.50 185 GLU A C 1
ATOM 1477 O O . GLU A 1 185 ? 3.689 16.912 5.763 1.00 55.50 185 GLU A O 1
ATOM 1482 N N . PHE A 1 186 ? 2.277 15.801 4.451 1.00 55.34 186 PHE A N 1
ATOM 1483 C CA . PHE A 1 186 ? 3.277 14.855 3.915 1.00 55.34 186 PHE A CA 1
ATOM 1484 C C . PHE A 1 186 ? 3.918 15.282 2.595 1.00 55.34 186 PHE A C 1
ATOM 1486 O O . PHE A 1 186 ? 3.263 15.826 1.708 1.00 55.34 186 PHE A O 1
ATOM 1493 N N . LYS A 1 187 ? 5.204 14.952 2.451 1.00 63.94 187 LYS A N 1
ATOM 1494 C CA . LYS A 1 187 ? 6.039 15.214 1.268 1.00 63.94 187 LYS A CA 1
ATOM 1495 C C . LYS A 1 187 ? 5.810 14.202 0.142 1.00 63.94 187 LYS A C 1
ATOM 1497 O O . LYS A 1 187 ? 6.021 14.532 -1.019 1.00 63.94 187 LYS A O 1
ATOM 1502 N N . ILE A 1 188 ? 5.375 12.986 0.480 1.00 65.12 188 ILE A N 1
ATOM 1503 C CA . ILE A 1 188 ? 4.972 11.941 -0.473 1.00 65.12 188 ILE A CA 1
ATOM 1504 C C . ILE A 1 188 ? 3.564 11.486 -0.092 1.00 65.12 188 ILE A C 1
ATOM 1506 O O . ILE A 1 188 ? 3.393 10.886 0.963 1.00 65.12 188 ILE A O 1
ATOM 1510 N N . ALA A 1 189 ? 2.561 11.748 -0.926 1.00 66.50 189 ALA A N 1
ATOM 1511 C CA . ALA A 1 189 ? 1.188 11.280 -0.726 1.00 66.50 189 ALA A CA 1
ATOM 1512 C C . ALA A 1 189 ? 0.483 11.086 -2.082 1.00 66.50 189 ALA A C 1
ATOM 1514 O O . ALA A 1 189 ? 0.785 11.824 -3.024 1.00 66.50 189 ALA A O 1
ATOM 1515 N N . PRO A 1 190 ? -0.452 10.127 -2.207 1.00 71.31 190 PRO A N 1
ATOM 1516 C CA . PRO A 1 190 ? -1.229 9.953 -3.429 1.00 71.31 190 PRO A CA 1
ATOM 1517 C C . PRO A 1 190 ? -2.227 11.104 -3.622 1.00 71.31 190 PRO A C 1
ATOM 1519 O O . PRO A 1 190 ? -2.899 11.528 -2.680 1.00 71.31 190 PRO A O 1
ATOM 1522 N N . GLN A 1 191 ? -2.377 11.575 -4.861 1.00 69.88 191 GLN A N 1
ATOM 1523 C CA . GLN A 1 191 ? -3.517 12.405 -5.257 1.00 69.88 191 GLN A CA 1
ATOM 1524 C C . GLN A 1 191 ? -4.625 11.477 -5.757 1.00 69.88 191 GLN A C 1
ATOM 1526 O O . GLN A 1 191 ? -4.463 10.825 -6.781 1.00 69.88 191 GLN A O 1
ATOM 1531 N N . ILE A 1 192 ? -5.724 11.386 -5.006 1.00 73.31 192 ILE A N 1
ATOM 1532 C CA . ILE A 1 192 ? -6.779 10.386 -5.211 1.00 73.31 192 ILE A CA 1
ATOM 1533 C C . ILE A 1 192 ? -8.022 11.066 -5.806 1.00 73.31 192 ILE A C 1
ATOM 1535 O O . ILE A 1 192 ? -8.589 11.970 -5.188 1.00 73.31 192 ILE A O 1
ATOM 1539 N N . SER A 1 193 ? -8.483 10.633 -6.984 1.00 79.75 193 SER A N 1
ATOM 1540 C CA . SER A 1 193 ? -9.748 11.108 -7.567 1.00 79.75 193 SER A CA 1
ATOM 1541 C C . SER A 1 193 ? -10.973 10.560 -6.823 1.00 79.75 193 SER A C 1
ATOM 1543 O O . SER A 1 193 ? -10.896 9.577 -6.091 1.00 79.75 193 SER A O 1
ATOM 1545 N N . LEU A 1 194 ? -12.165 11.122 -7.060 1.00 76.56 194 LEU A N 1
ATOM 1546 C CA . LEU A 1 194 ? -13.405 10.610 -6.454 1.00 76.56 194 LEU A CA 1
ATOM 1547 C C . LEU A 1 194 ? -13.733 9.154 -6.858 1.00 76.56 194 LEU A C 1
ATOM 1549 O O . LEU A 1 194 ? -14.460 8.473 -6.135 1.00 76.56 194 LEU A O 1
ATOM 1553 N N . ALA A 1 195 ? -13.230 8.670 -7.998 1.00 83.12 195 ALA A N 1
ATOM 1554 C CA . ALA A 1 195 ? -13.402 7.277 -8.408 1.00 83.12 195 ALA A CA 1
ATOM 1555 C C . ALA A 1 195 ? -12.492 6.350 -7.590 1.00 83.12 195 ALA A C 1
ATOM 1557 O O . ALA A 1 195 ? -12.967 5.389 -6.987 1.00 83.12 195 ALA A O 1
ATOM 1558 N N . GLU A 1 196 ? -11.205 6.685 -7.504 1.00 82.12 196 GLU A N 1
ATOM 1559 C CA . GLU A 1 196 ? -10.222 5.942 -6.710 1.00 82.12 196 GLU A CA 1
ATOM 1560 C C . GLU A 1 196 ? -10.548 6.010 -5.215 1.00 82.12 196 GLU A C 1
ATOM 1562 O O . GLU A 1 196 ? -10.465 5.001 -4.532 1.00 82.12 196 GLU A O 1
ATOM 1567 N N . PHE A 1 197 ? -11.017 7.150 -4.701 1.00 83.50 197 PHE A N 1
ATOM 1568 C CA . PHE A 1 197 ? -11.439 7.282 -3.305 1.00 83.50 197 PHE A CA 1
ATOM 1569 C C . PHE A 1 197 ? -12.596 6.332 -2.982 1.00 83.50 197 PHE A C 1
ATOM 1571 O O . PHE A 1 197 ? -12.608 5.710 -1.926 1.00 83.50 197 PHE A O 1
ATOM 1578 N N . LYS A 1 198 ? -13.560 6.164 -3.896 1.00 85.75 198 LYS A N 1
ATOM 1579 C CA . LYS A 1 198 ? -14.638 5.181 -3.711 1.00 85.75 198 LYS A CA 1
ATOM 1580 C C . LYS A 1 198 ? -14.110 3.747 -3.714 1.00 85.75 198 LYS A C 1
ATOM 1582 O O . LYS A 1 198 ? -14.562 2.951 -2.904 1.00 85.75 198 LYS A O 1
ATOM 1587 N N . HIS A 1 199 ? -13.156 3.432 -4.586 1.00 91.81 199 HIS A N 1
ATOM 1588 C CA . HIS A 1 199 ? -12.523 2.112 -4.646 1.00 91.81 199 HIS A CA 1
ATOM 1589 C C . HIS A 1 199 ? -11.710 1.793 -3.382 1.00 91.81 199 HIS A C 1
ATOM 1591 O O . HIS A 1 199 ? -11.892 0.743 -2.771 1.00 91.81 199 HIS A O 1
ATOM 1597 N N . TRP A 1 200 ? -10.857 2.724 -2.953 1.00 89.06 200 TRP A N 1
ATOM 1598 C CA . TRP A 1 200 ? -9.959 2.561 -1.811 1.00 89.06 200 TRP A CA 1
ATOM 1599 C C . TRP A 1 200 ? -10.640 2.721 -0.447 1.00 89.06 200 TRP A C 1
ATOM 1601 O O . TRP A 1 200 ? -10.153 2.149 0.519 1.00 89.06 200 TRP A O 1
ATOM 1611 N N . MET A 1 201 ? -11.740 3.480 -0.343 1.00 90.00 201 MET A N 1
ATOM 1612 C CA . MET A 1 201 ? -12.320 3.868 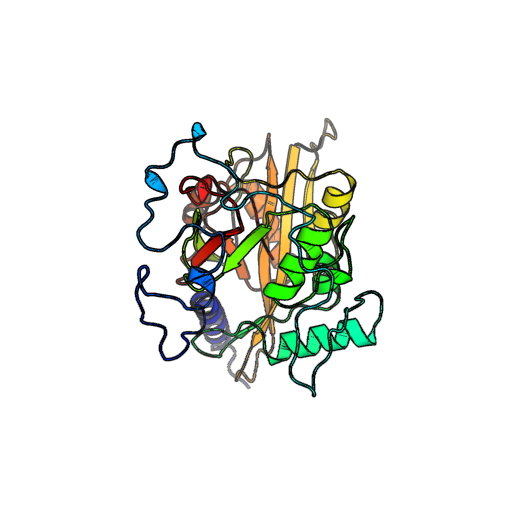0.955 1.00 90.00 201 MET A CA 1
ATOM 1613 C C . MET A 1 201 ? -13.756 3.388 1.202 1.00 90.00 201 MET A C 1
ATOM 1615 O O . MET A 1 201 ? -14.230 3.549 2.325 1.00 90.00 201 MET A O 1
ATOM 1619 N N . LEU A 1 202 ? -14.484 2.814 0.235 1.00 92.62 202 LEU A N 1
ATOM 1620 C CA . LEU A 1 202 ? -15.785 2.200 0.545 1.00 92.62 202 LEU A CA 1
ATOM 1621 C C . LEU A 1 202 ? -15.588 0.820 1.178 1.00 92.62 202 LEU A C 1
ATOM 1623 O O . LEU A 1 202 ? -14.870 -0.021 0.644 1.00 92.62 202 LEU A O 1
ATOM 1627 N N . THR A 1 203 ? -16.262 0.591 2.306 1.00 96.12 203 THR A N 1
ATOM 1628 C CA . THR A 1 203 ? -16.170 -0.651 3.081 1.00 96.12 203 THR A CA 1
ATOM 1629 C C . THR A 1 203 ? -16.541 -1.879 2.248 1.00 96.12 203 THR A C 1
ATOM 1631 O O . THR A 1 203 ? -17.654 -1.980 1.731 1.00 96.12 203 THR A O 1
ATOM 1634 N N . GLN A 1 204 ? -15.623 -2.840 2.193 1.00 95.50 204 GLN A N 1
ATOM 1635 C CA . GLN A 1 204 ? -15.791 -4.164 1.606 1.00 95.50 204 GLN A CA 1
ATOM 1636 C C . GLN A 1 204 ? -15.422 -5.195 2.677 1.00 95.50 204 GLN A C 1
ATOM 1638 O O . GLN A 1 204 ? -14.260 -5.311 3.070 1.00 95.50 204 GLN A O 1
ATOM 1643 N N . THR A 1 205 ? -16.422 -5.919 3.184 1.00 93.88 205 THR A N 1
ATOM 1644 C CA . THR A 1 205 ? -16.255 -6.890 4.275 1.00 93.88 205 THR A CA 1
ATOM 1645 C C . THR A 1 205 ? -15.187 -7.928 3.930 1.00 93.88 205 THR A C 1
ATOM 1647 O O . THR A 1 205 ? -15.247 -8.559 2.878 1.00 93.88 205 THR A O 1
ATOM 1650 N N . GLY A 1 206 ? -14.216 -8.107 4.827 1.00 92.31 206 GLY A N 1
ATOM 1651 C CA . GLY A 1 206 ? -13.061 -8.987 4.624 1.00 92.31 206 GLY A CA 1
ATOM 1652 C C . GLY A 1 206 ? -11.903 -8.374 3.825 1.00 92.31 206 GLY A C 1
ATOM 1653 O O . GLY A 1 206 ? -10.932 -9.079 3.579 1.00 92.31 206 GLY A O 1
ATOM 1654 N N . VAL A 1 207 ? -11.978 -7.093 3.436 1.00 95.56 207 VAL A N 1
ATOM 1655 C CA . VAL A 1 207 ? -10.928 -6.401 2.661 1.00 95.56 207 VAL A CA 1
ATOM 1656 C C . VAL A 1 207 ? -10.580 -5.034 3.248 1.00 95.56 207 VAL A C 1
ATOM 1658 O O . VAL A 1 207 ? -9.441 -4.813 3.638 1.00 95.56 207 VAL A O 1
ATOM 1661 N N . ILE A 1 208 ? -11.545 -4.117 3.339 1.00 96.62 208 ILE A N 1
ATOM 1662 C CA . ILE A 1 208 ? -11.333 -2.733 3.789 1.00 96.62 208 ILE A CA 1
ATOM 1663 C C . ILE A 1 208 ? -12.533 -2.268 4.613 1.00 96.62 208 ILE A C 1
ATOM 1665 O O . ILE A 1 208 ? -13.681 -2.472 4.220 1.00 96.62 208 ILE A O 1
ATOM 1669 N N . TYR A 1 209 ? -12.280 -1.634 5.755 1.00 97.75 209 TYR A N 1
ATOM 1670 C CA . TYR A 1 209 ? -13.312 -1.087 6.630 1.00 97.75 209 TYR A CA 1
ATOM 1671 C C . TYR A 1 209 ? -13.078 0.400 6.849 1.00 97.75 209 TYR A C 1
ATOM 1673 O O . TYR A 1 209 ? -12.024 0.791 7.346 1.00 97.75 209 TYR A O 1
ATOM 1681 N N . SER A 1 210 ? -14.081 1.212 6.525 1.00 96.56 210 SER A N 1
ATOM 1682 C CA . SER A 1 210 ? -14.065 2.663 6.698 1.00 96.56 210 SER A CA 1
ATOM 1683 C C . SER A 1 210 ? -15.258 3.139 7.513 1.00 96.56 210 SER A C 1
ATOM 1685 O O . SER A 1 210 ? -16.389 2.680 7.335 1.00 96.56 210 SER A O 1
ATOM 1687 N N . TYR A 1 211 ? -15.001 4.112 8.380 1.00 97.31 211 TYR A N 1
ATOM 1688 C CA . TYR A 1 211 ? -15.967 4.709 9.293 1.00 97.31 211 TYR A CA 1
ATOM 1689 C C . TYR A 1 211 ? -15.831 6.230 9.288 1.00 97.31 211 TYR A C 1
ATOM 1691 O O . TYR A 1 211 ? -14.742 6.770 9.086 1.00 97.31 211 TYR A O 1
ATOM 1699 N N . VAL A 1 212 ? -16.941 6.922 9.538 1.00 95.56 212 VAL A N 1
ATOM 1700 C CA . VAL A 1 212 ? -17.006 8.386 9.620 1.00 95.56 212 VAL A CA 1
ATOM 1701 C C . VAL A 1 212 ? -17.672 8.828 10.918 1.00 95.56 212 VAL A C 1
ATOM 1703 O O . VAL A 1 212 ? -18.510 8.108 11.460 1.00 95.56 212 VAL A O 1
ATOM 1706 N N . VAL A 1 213 ? -17.318 10.020 11.397 1.00 95.88 213 VAL A N 1
ATOM 1707 C CA . VAL A 1 213 ? -18.073 10.732 12.437 1.00 95.88 213 VAL A CA 1
ATOM 1708 C C . VAL A 1 213 ? -18.921 11.787 11.754 1.00 95.88 213 VAL A C 1
ATOM 1710 O O . VAL A 1 213 ? -18.395 12.715 11.143 1.00 95.88 213 VAL A O 1
ATOM 1713 N N . GLU A 1 214 ? -20.231 11.626 11.874 1.00 94.62 214 GLU A N 1
ATOM 1714 C CA . GLU A 1 214 ? -21.229 12.636 11.544 1.00 94.62 214 GLU A CA 1
ATOM 1715 C C . GLU A 1 214 ? -21.496 13.484 12.796 1.00 94.62 214 GLU A C 1
ATOM 1717 O O . GLU A 1 214 ? -21.752 12.928 13.869 1.00 94.62 214 GLU A O 1
ATOM 1722 N N . ASP A 1 215 ? -21.460 14.813 12.683 1.00 91.12 215 ASP A N 1
ATOM 1723 C CA . ASP A 1 215 ? -21.947 15.673 13.762 1.00 91.12 215 ASP A CA 1
ATOM 1724 C C . ASP A 1 215 ? -23.465 15.459 13.945 1.00 91.12 215 ASP A C 1
ATOM 1726 O O . ASP A 1 215 ? -24.231 15.565 12.977 1.00 91.12 215 ASP A O 1
ATOM 1730 N N . PRO A 1 216 ? -23.950 15.161 15.166 1.00 91.81 216 PRO A N 1
ATOM 1731 C CA . PRO A 1 216 ? -25.348 14.802 15.375 1.00 91.81 216 PRO A CA 1
ATOM 1732 C C . PRO A 1 216 ? -26.332 15.945 15.075 1.00 91.81 216 PRO A C 1
ATOM 1734 O O . PRO A 1 216 ? -27.511 15.652 14.862 1.00 91.81 216 PRO A O 1
ATOM 1737 N N . VAL A 1 217 ? -25.869 17.202 15.043 1.00 94.12 217 VAL A N 1
ATOM 1738 C CA . VAL A 1 217 ? -26.670 18.417 14.842 1.00 94.12 217 VAL A CA 1
ATOM 1739 C C . VAL A 1 217 ? -26.513 18.977 13.425 1.00 94.12 217 VAL A C 1
ATOM 1741 O O . VAL A 1 217 ? -27.532 19.208 12.774 1.00 94.12 217 VAL A O 1
ATOM 1744 N N . SER A 1 218 ? -25.286 19.196 12.930 1.00 94.06 218 SER A N 1
ATOM 1745 C CA . SER A 1 218 ? -25.060 19.789 11.597 1.00 94.06 218 SER A CA 1
ATOM 1746 C C . SER A 1 218 ? -25.149 18.782 10.449 1.00 94.06 218 SER A C 1
ATOM 1748 O O . SER A 1 218 ? -25.407 19.182 9.315 1.00 94.06 218 SER A O 1
ATOM 1750 N N . LYS A 1 219 ? -24.983 17.481 10.737 1.00 93.38 219 LYS A N 1
ATOM 1751 C CA . LYS A 1 219 ? -24.902 16.390 9.745 1.00 93.38 219 LYS A CA 1
ATOM 1752 C C . LYS A 1 219 ? -23.709 16.478 8.790 1.00 93.38 219 LYS A C 1
ATOM 1754 O O . LYS A 1 219 ? -23.684 15.823 7.751 1.00 93.38 219 LYS A O 1
ATOM 1759 N N . GLU A 1 220 ? -22.685 17.233 9.171 1.00 90.25 220 GLU A N 1
ATOM 1760 C CA . GLU A 1 220 ? -21.401 17.273 8.476 1.00 90.25 220 GLU A CA 1
ATOM 1761 C C . GLU A 1 220 ? -20.482 16.141 8.959 1.00 90.25 220 GLU A C 1
ATOM 1763 O O . GLU A 1 220 ? -20.532 15.726 10.119 1.00 90.25 220 GLU A O 1
ATOM 1768 N N . LEU A 1 221 ? -19.618 15.642 8.071 1.00 90.44 221 LEU A N 1
ATOM 1769 C CA . LEU A 1 221 ? -18.638 14.609 8.409 1.00 90.44 221 LEU A CA 1
ATOM 1770 C C . LEU A 1 221 ? -17.343 15.265 8.908 1.00 90.44 221 LEU A C 1
ATOM 1772 O O . LEU A 1 221 ? -16.631 15.903 8.133 1.00 90.44 221 LEU A O 1
ATOM 1776 N N . THR A 1 222 ? -17.034 15.112 10.197 1.00 91.19 222 THR A N 1
ATOM 1777 C CA . THR A 1 222 ? -15.887 15.772 10.856 1.00 91.19 222 THR A CA 1
ATOM 1778 C C . THR A 1 222 ? -14.619 14.920 10.864 1.00 91.19 222 THR A C 1
ATOM 1780 O O . THR A 1 222 ? -13.502 15.443 10.882 1.00 91.19 222 THR A O 1
ATOM 1783 N N . ASP A 1 223 ? -14.777 13.597 10.817 1.00 93.75 223 ASP A N 1
ATOM 1784 C CA . ASP A 1 223 ? -13.682 12.638 10.783 1.00 93.75 223 ASP A CA 1
ATOM 1785 C C . ASP A 1 223 ? -14.004 11.453 9.848 1.00 93.75 223 ASP A C 1
ATOM 1787 O O . ASP A 1 223 ? -15.136 10.980 9.797 1.00 93.75 223 ASP A O 1
ATOM 1791 N N . MET A 1 224 ? -12.973 10.893 9.206 1.00 94.12 224 MET A N 1
ATOM 1792 C CA . MET A 1 224 ? -12.943 9.542 8.621 1.00 94.12 224 MET A CA 1
ATOM 1793 C C . MET A 1 224 ? -11.813 8.712 9.251 1.00 94.12 224 MET A C 1
ATOM 1795 O O . MET A 1 224 ? -10.775 9.268 9.628 1.00 94.12 224 MET A O 1
ATOM 1799 N N . VAL A 1 225 ? -11.972 7.393 9.323 1.00 96.62 225 VAL A N 1
ATOM 1800 C CA . VAL A 1 225 ? -10.915 6.423 9.638 1.00 96.62 225 VAL A CA 1
ATOM 1801 C C . VAL A 1 225 ? -11.104 5.123 8.864 1.00 96.62 225 VAL A C 1
ATOM 1803 O O . VAL A 1 225 ? -12.243 4.715 8.658 1.00 96.62 225 VAL A O 1
ATOM 1806 N N . SER A 1 226 ? -10.013 4.474 8.449 1.00 96.31 226 SER A N 1
ATOM 1807 C CA . SER A 1 226 ? -10.069 3.186 7.755 1.00 96.31 226 SER A CA 1
ATOM 1808 C C . SER A 1 226 ? -8.915 2.242 8.104 1.00 96.31 226 SER A C 1
ATOM 1810 O O . SER A 1 226 ? -7.837 2.676 8.523 1.00 96.31 226 SER A O 1
ATOM 1812 N N . PHE A 1 227 ? -9.159 0.942 7.939 1.00 97.12 227 PHE A N 1
ATOM 1813 C CA . PHE A 1 227 ? -8.173 -0.126 8.091 1.00 97.12 227 PHE A CA 1
ATOM 1814 C C . PHE A 1 227 ? -8.490 -1.306 7.168 1.00 97.12 227 PHE A C 1
ATOM 1816 O O . PHE A 1 227 ? -9.656 -1.681 7.012 1.00 97.12 227 PHE A O 1
ATOM 1823 N N . TYR A 1 228 ? -7.459 -1.894 6.560 1.00 95.94 228 TYR A N 1
ATOM 1824 C CA . TYR A 1 228 ? -7.611 -3.070 5.702 1.00 95.94 228 TYR A CA 1
ATOM 1825 C C . TYR A 1 228 ? -7.395 -4.377 6.468 1.00 95.94 228 TYR A C 1
ATOM 1827 O O . TYR A 1 228 ? -6.784 -4.399 7.537 1.00 95.94 228 TYR A O 1
ATOM 1835 N N . ALA A 1 229 ? -7.942 -5.461 5.927 1.00 93.62 229 ALA A N 1
ATOM 1836 C CA . ALA A 1 229 ? -7.843 -6.813 6.450 1.00 93.62 229 ALA A CA 1
ATOM 1837 C C . ALA A 1 229 ? -6.779 -7.586 5.668 1.00 93.62 229 ALA A C 1
ATOM 1839 O O . ALA A 1 229 ? -6.892 -7.712 4.452 1.00 93.62 229 ALA A O 1
ATOM 1840 N N . LEU A 1 230 ? -5.783 -8.131 6.360 1.00 89.88 230 LEU A N 1
ATOM 1841 C CA . LEU A 1 230 ? -4.805 -9.042 5.772 1.00 89.88 230 LEU A CA 1
ATOM 1842 C C . LEU A 1 230 ? -4.597 -10.208 6.745 1.00 89.88 230 LEU A C 1
ATOM 1844 O O . LEU A 1 230 ? -3.907 -10.040 7.752 1.00 89.88 230 LEU A O 1
ATOM 1848 N N . PRO A 1 231 ? -5.240 -11.366 6.516 1.00 85.94 231 PRO A N 1
ATOM 1849 C CA . PRO A 1 231 ? -5.003 -12.537 7.339 1.00 85.94 231 PRO A CA 1
ATOM 1850 C C . PRO A 1 231 ? -3.646 -13.170 7.004 1.00 85.94 231 PRO A C 1
ATOM 1852 O O . PRO A 1 231 ? -3.139 -13.043 5.888 1.00 85.94 231 PRO A O 1
ATOM 1855 N N . SER A 1 232 ? -3.087 -13.896 7.968 1.00 82.25 232 SER A N 1
ATOM 1856 C CA . SER A 1 232 ? -1.923 -14.764 7.771 1.00 82.25 232 SER A CA 1
ATOM 1857 C C . SER A 1 232 ? -2.279 -16.202 8.126 1.00 82.25 232 SER A C 1
ATOM 1859 O O . SER A 1 232 ? -2.947 -16.449 9.133 1.00 82.25 232 SER A O 1
ATOM 1861 N N . SER A 1 233 ? -1.799 -17.162 7.339 1.00 83.00 233 SER A N 1
ATOM 1862 C CA . SER A 1 233 ? -1.829 -18.578 7.718 1.00 83.00 233 SER A CA 1
ATOM 1863 C C . SER A 1 233 ? -0.805 -18.839 8.822 1.00 83.00 233 SER A C 1
ATOM 1865 O O . SER A 1 233 ? 0.337 -18.396 8.712 1.00 83.00 233 SER A O 1
ATOM 1867 N N . ILE A 1 234 ? -1.211 -19.554 9.876 1.00 80.19 234 ILE A N 1
ATOM 1868 C CA . ILE A 1 234 ? -0.339 -19.938 10.995 1.00 80.19 234 ILE A CA 1
ATOM 1869 C C . ILE A 1 234 ? 0.208 -21.338 10.715 1.00 80.19 234 ILE A C 1
ATOM 1871 O O . ILE A 1 234 ? -0.541 -22.320 10.672 1.00 80.19 234 ILE A O 1
ATOM 1875 N N . LEU A 1 235 ? 1.521 -21.433 10.531 1.00 78.81 235 LEU A N 1
ATOM 1876 C CA . LEU A 1 235 ? 2.210 -22.681 10.225 1.00 78.81 235 LEU A CA 1
ATOM 1877 C C . LEU A 1 235 ? 2.521 -23.458 11.519 1.00 78.81 235 LEU A C 1
ATOM 1879 O O . LEU A 1 235 ? 2.725 -22.885 12.586 1.00 78.81 235 LEU A O 1
ATOM 1883 N N . GLY A 1 236 ? 2.493 -24.793 11.451 1.00 77.00 236 GLY A N 1
ATOM 1884 C CA . GLY A 1 236 ? 2.866 -25.690 12.559 1.00 77.00 236 GLY A CA 1
ATOM 1885 C C . GLY A 1 236 ? 1.954 -25.719 13.803 1.00 77.00 236 GLY A C 1
ATOM 1886 O O . GLY A 1 236 ? 2.110 -26.614 14.629 1.00 77.00 236 GLY A O 1
ATOM 1887 N N . ASN A 1 237 ? 0.992 -24.803 13.960 1.00 75.75 237 ASN A N 1
ATOM 1888 C CA . ASN A 1 237 ? 0.120 -24.734 15.140 1.00 75.75 237 ASN A CA 1
ATOM 1889 C C . ASN A 1 237 ? -1.140 -25.605 14.976 1.00 75.75 237 ASN A C 1
ATOM 1891 O O . ASN A 1 237 ? -1.861 -25.482 13.987 1.00 75.75 237 ASN A O 1
ATOM 1895 N N . ASP A 1 238 ? -1.442 -26.481 15.938 1.00 78.31 238 ASP A N 1
ATOM 1896 C CA . ASP A 1 238 ? -2.604 -27.384 15.865 1.00 78.31 238 ASP A CA 1
ATOM 1897 C C . ASP A 1 238 ? -3.952 -26.732 16.200 1.00 78.31 238 ASP A C 1
ATOM 1899 O O . ASP A 1 238 ? -4.977 -27.163 15.669 1.00 78.31 238 ASP A O 1
ATOM 1903 N N . LYS A 1 239 ? -3.967 -25.698 17.050 1.00 75.25 239 LYS A N 1
ATOM 1904 C CA . LYS A 1 239 ? -5.198 -25.051 17.538 1.00 75.25 239 LYS A CA 1
ATOM 1905 C C . LYS A 1 239 ? -5.648 -23.889 16.654 1.00 75.25 239 LYS A C 1
ATOM 1907 O O . LYS A 1 239 ? -6.834 -23.769 16.362 1.00 75.25 239 LYS A O 1
ATOM 1912 N N . HIS A 1 240 ? -4.710 -23.042 16.240 1.00 74.81 240 HIS A N 1
ATOM 1913 C CA . HIS A 1 240 ? -4.976 -21.823 15.479 1.00 74.81 240 HIS A CA 1
ATOM 1914 C C . HIS A 1 240 ? -4.348 -21.964 14.092 1.00 74.81 240 HIS A C 1
ATOM 1916 O O . HIS A 1 240 ? -3.165 -22.269 13.989 1.00 74.81 240 HIS A O 1
ATOM 1922 N N . LYS A 1 241 ? -5.138 -21.778 13.028 1.00 80.81 241 LYS A N 1
ATOM 1923 C CA . LYS A 1 241 ? -4.695 -21.958 11.629 1.00 80.81 241 LYS A CA 1
ATOM 1924 C C . LYS A 1 241 ? -4.595 -20.649 10.843 1.00 80.81 241 LYS A C 1
ATOM 1926 O O . LYS A 1 241 ? -3.927 -20.605 9.816 1.00 80.81 241 LYS A O 1
ATOM 1931 N N . THR A 1 242 ? -5.218 -19.586 11.342 1.00 80.81 242 THR A N 1
ATOM 1932 C CA . THR A 1 242 ? -5.261 -18.261 10.715 1.00 80.81 242 THR A CA 1
ATOM 1933 C C . THR A 1 242 ? -5.168 -17.203 11.807 1.00 80.81 242 THR A C 1
ATOM 1935 O O . THR A 1 242 ? -5.729 -17.395 12.886 1.00 80.81 242 THR A O 1
ATOM 1938 N N . LEU A 1 243 ? -4.473 -16.105 11.521 1.00 80.75 243 LEU A N 1
ATOM 1939 C CA . LEU A 1 243 ? -4.423 -14.893 12.333 1.00 80.75 243 LEU A CA 1
ATOM 1940 C C . LEU A 1 243 ? -5.050 -13.751 11.529 1.00 80.75 243 LEU A C 1
ATOM 1942 O O . LEU A 1 243 ? -4.570 -13.437 10.440 1.00 80.75 243 LEU A O 1
ATOM 1946 N N . CYS A 1 244 ? -6.105 -13.124 12.043 1.00 85.88 244 CYS A N 1
ATOM 1947 C CA . CYS A 1 244 ? -6.780 -12.017 11.372 1.00 85.88 244 CYS A CA 1
ATOM 1948 C C . CYS A 1 244 ? -6.168 -10.685 11.822 1.00 85.88 244 CYS A C 1
ATOM 1950 O O . CYS A 1 244 ? -6.513 -10.156 12.884 1.00 85.88 244 CYS A O 1
ATOM 1952 N N . ALA A 1 245 ? -5.274 -10.121 11.003 1.00 87.00 245 ALA A N 1
ATOM 1953 C CA . ALA A 1 245 ? -4.660 -8.822 11.254 1.00 87.00 245 ALA A CA 1
ATOM 1954 C C . ALA A 1 245 ? -5.371 -7.685 10.500 1.00 87.00 245 ALA A C 1
ATOM 1956 O O . ALA A 1 245 ? -5.669 -7.774 9.306 1.00 87.00 245 ALA A O 1
ATOM 1957 N N . ALA A 1 246 ? -5.626 -6.592 11.218 1.00 92.94 246 ALA A N 1
ATOM 1958 C CA . ALA A 1 246 ? -6.032 -5.313 10.649 1.00 92.94 246 ALA A CA 1
ATOM 1959 C C . ALA A 1 246 ? -4.802 -4.413 10.460 1.00 92.94 246 ALA A C 1
ATOM 1961 O O . ALA A 1 246 ? -3.867 -4.460 11.258 1.00 92.94 246 ALA A O 1
ATOM 1962 N N . TYR A 1 247 ? -4.803 -3.567 9.435 1.00 92.56 247 TYR A N 1
ATOM 1963 C CA . TYR A 1 247 ? -3.707 -2.643 9.134 1.00 92.56 247 TYR A CA 1
ATOM 1964 C C . TYR A 1 247 ? -4.237 -1.215 8.996 1.00 92.56 247 TYR A C 1
ATOM 1966 O O . TYR A 1 247 ? -5.189 -0.970 8.254 1.00 92.56 247 TYR A O 1
ATOM 1974 N N . ALA A 1 248 ? -3.616 -0.269 9.704 1.00 94.12 248 ALA A N 1
ATOM 1975 C CA . ALA A 1 248 ? -3.929 1.154 9.626 1.00 94.12 248 ALA A CA 1
ATOM 1976 C C . ALA A 1 248 ? -3.805 1.661 8.182 1.00 94.12 248 ALA A C 1
ATOM 1978 O O . ALA A 1 248 ? -2.731 1.576 7.587 1.00 94.12 248 ALA A O 1
ATOM 1979 N N . TYR A 1 249 ? -4.893 2.211 7.643 1.00 93.19 249 TYR A N 1
ATOM 1980 C CA . TYR A 1 249 ? -4.929 2.777 6.297 1.00 93.19 249 TYR A CA 1
ATOM 1981 C C . TYR A 1 249 ? -5.127 4.301 6.384 1.00 93.19 249 TYR A C 1
ATOM 1983 O O . TYR A 1 249 ? -4.479 4.965 7.195 1.00 93.19 249 TYR A O 1
ATOM 1991 N N . TYR A 1 250 ? -5.998 4.887 5.563 1.00 89.81 250 TYR A N 1
ATOM 1992 C CA . TYR A 1 250 ? -6.199 6.336 5.507 1.00 89.81 250 TYR A CA 1
ATOM 1993 C C . TYR A 1 250 ? -7.253 6.859 6.485 1.00 89.81 250 TYR A C 1
ATOM 1995 O O . TYR A 1 250 ? -8.187 6.167 6.895 1.00 89.81 250 TYR A O 1
ATOM 2003 N N . TYR A 1 251 ? -7.120 8.132 6.852 1.00 91.75 251 TYR A N 1
ATOM 2004 C CA . TYR A 1 251 ? -7.955 8.790 7.853 1.00 91.75 251 TYR A CA 1
ATOM 2005 C C . TYR A 1 251 ? -7.883 10.340 7.685 1.00 91.75 251 TYR A C 1
ATOM 2007 O O . TYR A 1 251 ? -6.904 10.866 7.168 1.00 91.75 251 TYR A O 1
ATOM 2015 N N . TYR A 1 252 ? -8.914 11.103 8.075 1.00 85.56 252 TYR A N 1
ATOM 2016 C CA . TYR A 1 252 ? -8.938 12.589 7.993 1.00 85.56 252 TYR A CA 1
ATOM 2017 C C . TYR A 1 252 ? -9.763 13.218 9.135 1.00 85.56 252 TYR A C 1
ATOM 2019 O O . TYR A 1 252 ? -10.784 12.631 9.469 1.00 85.56 252 TYR A O 1
ATOM 2027 N N . HIS A 1 253 ? -9.346 14.317 9.791 1.00 88.31 253 HIS A N 1
ATOM 2028 C CA . HIS A 1 253 ? -10.037 14.902 10.966 1.00 88.31 253 HIS A CA 1
ATOM 2029 C C . HIS A 1 253 ? -10.021 16.419 11.009 1.00 88.31 253 HIS A C 1
ATOM 2031 O O . HIS A 1 253 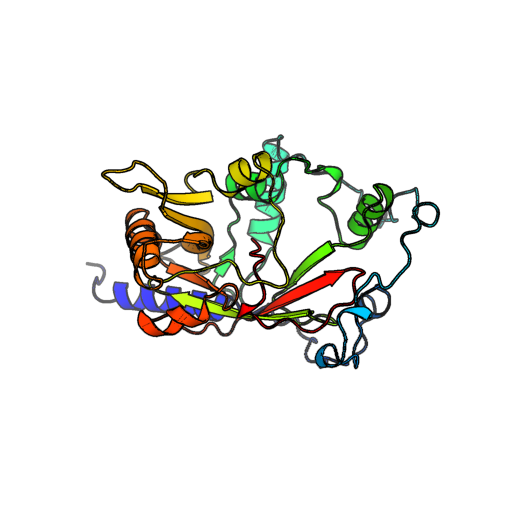? -9.074 17.054 10.552 1.00 88.31 253 HIS A O 1
ATOM 2037 N N . THR A 1 254 ? -11.023 16.950 11.703 1.00 86.75 254 THR A N 1
ATOM 2038 C CA . THR A 1 254 ? -11.054 18.320 12.221 1.00 86.75 254 THR A CA 1
ATOM 2039 C C . THR A 1 254 ? -11.412 18.348 13.707 1.00 86.75 254 THR A C 1
ATOM 2041 O O . THR A 1 254 ? -10.696 18.961 14.493 1.00 86.75 254 THR A O 1
ATOM 2044 N N . ALA A 1 255 ? -12.483 17.656 14.110 1.00 89.81 255 ALA A N 1
ATOM 2045 C CA . ALA A 1 255 ? -13.042 17.768 15.455 1.00 89.81 255 ALA A CA 1
ATOM 2046 C C . ALA A 1 255 ? -12.425 16.790 16.466 1.00 89.81 255 ALA A C 1
ATOM 2048 O O . ALA A 1 255 ? -12.082 17.184 17.582 1.00 89.81 255 ALA A O 1
ATOM 2049 N N . THR A 1 256 ? -12.291 15.506 16.119 1.00 93.38 256 THR A N 1
ATOM 2050 C CA . THR A 1 256 ? -11.997 14.487 17.135 1.00 93.38 256 THR A CA 1
ATOM 2051 C C . THR A 1 256 ? -10.492 14.458 17.470 1.00 93.38 256 THR A C 1
ATOM 2053 O O . THR A 1 256 ? -9.670 14.326 16.549 1.00 93.38 256 THR A O 1
ATOM 2056 N N . PRO A 1 257 ? -10.087 14.477 18.759 1.00 95.12 257 PRO A N 1
ATOM 2057 C CA . PRO A 1 257 ? -8.688 14.370 19.183 1.00 95.12 257 PRO A CA 1
ATOM 2058 C C . PRO A 1 257 ? -7.977 13.135 18.637 1.00 95.12 257 PRO A C 1
ATOM 2060 O O . PRO A 1 257 ? -8.597 12.095 18.391 1.00 95.12 257 PRO A O 1
ATOM 2063 N N . LEU A 1 258 ? -6.664 13.256 18.453 1.00 92.31 258 LEU A N 1
ATOM 2064 C CA . LEU A 1 258 ? -5.824 12.279 17.764 1.00 92.31 258 LEU A CA 1
ATOM 2065 C C . LEU A 1 258 ? -5.871 10.897 18.433 1.00 92.31 258 LEU A C 1
ATOM 2067 O O . LEU A 1 258 ? -6.192 9.912 17.779 1.00 92.31 258 LEU A O 1
ATOM 2071 N N . ALA A 1 259 ? -5.724 10.850 19.756 1.00 94.88 259 ALA A N 1
ATOM 2072 C CA . ALA A 1 259 ? -5.887 9.642 20.563 1.00 94.88 259 ALA A CA 1
ATOM 2073 C C . ALA A 1 259 ? -7.254 8.939 20.409 1.00 94.88 259 ALA A C 1
ATOM 2075 O O . ALA A 1 259 ? -7.358 7.729 20.596 1.00 94.88 259 ALA A O 1
ATOM 2076 N N . GLN A 1 260 ? -8.315 9.690 20.089 1.00 96.25 260 GLN A N 1
ATOM 2077 C CA . GLN A 1 260 ? -9.687 9.237 20.301 1.00 96.25 260 GLN A CA 1
ATOM 2078 C C . GLN A 1 260 ? -10.282 8.451 19.128 1.00 96.25 260 GLN A C 1
ATOM 2080 O O . GLN A 1 260 ? -10.533 7.277 19.305 1.00 96.25 260 GLN A O 1
ATOM 2085 N N . LEU A 1 261 ? -10.516 8.998 17.926 1.00 96.00 261 LEU A N 1
ATOM 2086 C CA . LEU A 1 261 ? -11.311 8.212 16.949 1.00 96.00 261 LEU A CA 1
ATOM 2087 C C . LEU A 1 261 ? -10.624 6.959 16.388 1.00 96.00 261 LEU A C 1
ATOM 2089 O O . LEU A 1 261 ? -11.314 6.023 15.996 1.00 96.00 261 LEU A O 1
ATOM 2093 N N . MET A 1 262 ? -9.293 6.861 16.401 1.00 96.56 262 MET A N 1
ATOM 2094 C CA . MET A 1 262 ? -8.721 5.538 16.145 1.00 96.56 262 MET A CA 1
ATOM 2095 C C . MET A 1 262 ? -8.926 4.590 17.333 1.00 96.56 262 MET A C 1
ATOM 2097 O O . MET A 1 262 ? -9.039 3.415 17.053 1.00 96.56 262 MET A O 1
ATOM 2101 N N . ASN A 1 263 ? -9.161 5.026 18.585 1.00 96.38 263 ASN A N 1
ATOM 2102 C CA . ASN A 1 263 ? -9.678 4.142 19.654 1.00 96.38 263 ASN A CA 1
ATOM 2103 C C . ASN A 1 263 ? -10.966 3.478 19.185 1.00 96.38 263 ASN A C 1
ATOM 2105 O O . ASN A 1 263 ? -11.136 2.264 19.285 1.00 96.38 263 ASN A O 1
ATOM 2109 N N . ASP A 1 264 ? -11.843 4.289 18.606 1.00 96.56 264 ASP A N 1
ATOM 2110 C CA . ASP A 1 264 ? -13.125 3.839 18.096 1.00 96.56 264 ASP A CA 1
ATOM 2111 C C . ASP A 1 264 ? -12.928 2.891 16.902 1.00 96.56 264 ASP A C 1
ATOM 2113 O O . ASP A 1 264 ? -13.547 1.832 16.877 1.00 96.56 264 ASP A O 1
ATOM 2117 N N . ALA A 1 265 ? -11.983 3.171 15.994 1.00 96.75 265 ALA A N 1
ATOM 2118 C CA . ALA A 1 265 ? -11.645 2.318 14.844 1.00 96.75 265 ALA A CA 1
ATOM 2119 C C . ALA A 1 265 ? -11.251 0.877 15.200 1.00 96.75 265 ALA A C 1
ATOM 2121 O O . ALA A 1 265 ? -11.369 -0.017 14.368 1.00 96.75 265 ALA A O 1
ATOM 2122 N N . LEU A 1 266 ? -10.819 0.615 16.431 1.00 95.12 266 LEU A N 1
ATOM 2123 C CA . LEU A 1 266 ? -10.321 -0.704 16.824 1.00 95.12 266 LEU A CA 1
ATOM 2124 C C . LEU A 1 266 ? -10.981 -1.290 18.069 1.00 95.12 266 LEU A C 1
ATOM 2126 O O . LEU A 1 266 ? -10.978 -2.506 18.228 1.00 95.12 266 LEU A O 1
ATOM 2130 N N . VAL A 1 267 ? -11.776 -0.497 18.788 1.00 96.69 267 VAL A N 1
ATOM 2131 C CA . VAL A 1 267 ? -13.045 -1.013 19.323 1.00 96.69 267 VAL A CA 1
ATOM 2132 C C . VAL A 1 267 ? -13.901 -1.587 18.179 1.00 96.69 267 VAL A C 1
ATOM 2134 O O . VAL A 1 267 ? -14.522 -2.629 18.359 1.00 96.69 267 VAL A O 1
ATOM 2137 N N . LEU A 1 268 ? -13.901 -0.970 16.990 1.00 97.12 268 LEU A N 1
ATOM 2138 C CA . LEU A 1 268 ? -14.565 -1.492 15.789 1.00 97.12 268 LEU A CA 1
ATOM 2139 C C . LEU A 1 268 ? -13.849 -2.724 15.215 1.00 97.12 268 LEU A C 1
ATOM 2141 O O . LEU A 1 268 ? -14.500 -3.753 15.068 1.00 97.12 268 LEU A O 1
ATOM 2145 N N . ALA A 1 269 ? -12.530 -2.690 14.994 1.00 94.38 269 ALA A N 1
ATOM 2146 C CA . ALA A 1 269 ? -11.771 -3.882 14.592 1.00 94.38 269 ALA A CA 1
ATOM 2147 C C . ALA A 1 269 ? -11.959 -5.062 15.570 1.00 94.38 269 ALA A C 1
ATOM 2149 O O . ALA A 1 269 ? -12.206 -6.182 15.130 1.00 94.38 269 ALA A O 1
ATOM 2150 N N . LYS A 1 270 ? -11.961 -4.845 16.896 1.00 90.62 270 LYS A N 1
ATOM 2151 C CA . LYS A 1 270 ? -12.194 -5.955 17.837 1.00 90.62 270 LYS A CA 1
ATOM 2152 C C . LYS A 1 270 ? -13.642 -6.462 17.864 1.00 90.62 270 LYS A C 1
ATOM 2154 O O . LYS A 1 270 ? -13.868 -7.603 18.243 1.00 90.62 270 LYS A O 1
ATOM 2159 N N . ARG A 1 271 ? -14.617 -5.658 17.423 1.00 94.19 271 ARG A N 1
ATOM 2160 C CA . ARG A 1 271 ? -16.008 -6.094 17.163 1.00 94.19 271 ARG A CA 1
ATOM 2161 C C . ARG A 1 271 ? -16.184 -6.817 15.821 1.00 94.19 271 ARG A C 1
ATOM 2163 O O . ARG A 1 271 ? -17.267 -7.326 15.560 1.00 94.19 271 ARG A O 1
ATOM 2170 N N . LEU A 1 272 ? -15.150 -6.828 14.982 1.00 93.81 272 LEU A N 1
ATOM 2171 C CA . LEU A 1 272 ? -15.043 -7.610 13.747 1.00 93.81 272 LEU A CA 1
ATOM 2172 C C . LEU A 1 272 ? -14.101 -8.816 13.932 1.00 93.81 272 LEU A C 1
ATOM 2174 O O . LEU A 1 272 ? -13.582 -9.345 12.955 1.00 93.81 272 LEU A O 1
ATOM 2178 N N . ASP A 1 273 ? -13.847 -9.200 15.187 1.00 89.19 273 ASP A N 1
ATOM 2179 C CA . ASP A 1 273 ? -13.017 -10.336 15.597 1.00 89.19 273 ASP A CA 1
ATOM 2180 C C . ASP A 1 273 ? -11.581 -10.355 15.039 1.00 89.19 273 ASP A C 1
ATOM 2182 O O . ASP A 1 273 ? -10.947 -11.403 14.977 1.00 89.19 273 ASP A O 1
ATOM 2186 N N . PHE A 1 274 ? -11.009 -9.182 14.736 1.00 88.81 274 PHE A N 1
ATOM 2187 C CA . PHE A 1 274 ? -9.566 -9.068 14.510 1.00 88.81 274 PHE A CA 1
ATOM 2188 C C . PHE A 1 274 ? -8.772 -9.400 15.785 1.00 88.81 274 PHE A C 1
ATOM 2190 O O . PHE A 1 274 ? -9.154 -9.047 16.913 1.00 88.81 274 PHE A O 1
ATOM 2197 N N . ASP A 1 275 ? -7.631 -10.056 15.599 1.00 85.69 275 ASP A N 1
ATOM 2198 C CA . ASP A 1 275 ? -6.721 -10.462 16.674 1.00 85.69 275 ASP A CA 1
ATOM 2199 C C . ASP A 1 275 ? -5.749 -9.337 17.051 1.00 85.69 275 ASP A C 1
ATOM 2201 O O . ASP A 1 275 ? -5.375 -9.171 18.213 1.00 85.69 275 ASP A O 1
ATOM 2205 N N . VAL A 1 276 ? -5.353 -8.546 16.052 1.00 86.69 276 VAL A N 1
ATOM 2206 C CA . VAL A 1 276 ? -4.225 -7.614 16.114 1.00 86.69 276 VAL A CA 1
ATOM 2207 C C . VAL A 1 276 ? -4.390 -6.486 15.102 1.00 86.69 276 VAL A C 1
ATOM 2209 O O . VAL A 1 276 ? -5.071 -6.637 14.087 1.00 86.69 276 VAL A O 1
ATOM 2212 N N . PHE A 1 277 ? -3.778 -5.338 15.389 1.00 92.31 277 PHE A N 1
ATOM 2213 C CA . PHE A 1 277 ? -3.848 -4.152 14.544 1.00 92.31 277 PHE A CA 1
ATOM 2214 C C . PHE A 1 277 ? -2.455 -3.544 14.362 1.00 92.31 277 PHE A C 1
ATOM 2216 O O . PHE A 1 277 ? -1.807 -3.142 15.331 1.00 92.31 277 PHE A O 1
ATOM 2223 N N . ASN A 1 278 ? -2.003 -3.484 13.114 1.00 90.06 278 ASN A N 1
ATOM 2224 C CA . ASN A 1 278 ? -0.680 -3.034 12.703 1.00 90.06 278 ASN A CA 1
ATOM 2225 C C . ASN A 1 278 ? -0.720 -1.586 12.200 1.00 90.06 278 ASN A C 1
ATOM 2227 O O . ASN A 1 278 ? -1.704 -1.148 11.607 1.00 90.06 278 ASN A O 1
ATOM 2231 N N . ALA A 1 279 ? 0.363 -0.843 12.410 1.00 90.75 279 ALA A N 1
ATOM 2232 C CA . ALA A 1 279 ? 0.598 0.470 11.818 1.00 90.75 279 ALA A CA 1
ATOM 2233 C C . ALA A 1 279 ? 2.101 0.663 11.595 1.00 90.75 279 ALA A C 1
ATOM 2235 O O . ALA A 1 279 ? 2.922 0.170 12.355 1.00 90.75 279 ALA A O 1
ATOM 2236 N N . LEU A 1 280 ? 2.484 1.398 10.562 1.00 86.88 280 LEU A N 1
ATOM 2237 C CA . LEU A 1 280 ? 3.868 1.852 10.381 1.00 86.88 280 LEU A CA 1
ATOM 2238 C C . LEU A 1 280 ? 4.120 3.126 11.221 1.00 86.88 280 LEU A C 1
ATOM 2240 O O . LEU A 1 280 ? 3.174 3.678 11.771 1.00 86.88 280 LEU A O 1
ATOM 2244 N N . ASP A 1 281 ? 5.339 3.661 11.287 1.00 87.12 281 ASP A N 1
ATOM 2245 C CA . ASP A 1 281 ? 5.599 5.023 11.818 1.00 87.12 281 ASP A CA 1
ATOM 2246 C C . ASP A 1 281 ? 5.515 6.149 10.765 1.00 87.12 281 ASP A C 1
ATOM 2248 O O . ASP A 1 281 ? 5.902 7.288 11.024 1.00 87.12 281 ASP A O 1
ATOM 2252 N N . ILE A 1 282 ? 4.929 5.855 9.599 1.00 83.62 282 ILE A N 1
ATOM 2253 C CA . ILE A 1 282 ? 4.483 6.878 8.640 1.00 83.62 282 ILE A CA 1
ATOM 2254 C C . ILE A 1 282 ? 3.262 7.660 9.144 1.00 83.62 282 ILE A C 1
ATOM 2256 O O . ILE A 1 282 ? 2.766 7.405 10.238 1.00 83.62 282 ILE A O 1
ATOM 2260 N N . LEU A 1 283 ? 2.725 8.593 8.352 1.00 85.25 283 LEU A N 1
ATOM 2261 C CA . LEU A 1 283 ? 1.572 9.419 8.741 1.00 85.25 283 LEU A CA 1
ATOM 2262 C C . LEU A 1 283 ? 1.916 10.263 9.997 1.00 85.25 283 LEU A C 1
ATOM 2264 O O . LEU A 1 283 ? 3.083 10.433 10.331 1.00 85.25 283 LEU A O 1
ATOM 2268 N N . GLN A 1 284 ? 0.949 10.784 10.757 1.00 86.25 284 GLN A N 1
ATOM 2269 C CA . GLN A 1 284 ? 1.238 11.307 12.107 1.00 86.25 284 GLN A CA 1
ATOM 2270 C C . GLN A 1 284 ? 1.393 10.166 13.140 1.00 86.25 284 GLN A C 1
ATOM 2272 O O . GLN A 1 284 ? 1.135 10.397 14.323 1.00 86.25 284 GLN A O 1
ATOM 2277 N N . ASN A 1 285 ? 1.780 8.935 12.748 1.00 89.50 285 ASN A N 1
ATOM 2278 C CA . ASN A 1 285 ? 1.596 7.774 13.624 1.00 89.50 285 ASN A CA 1
ATOM 2279 C C . ASN A 1 285 ? 2.336 7.907 14.957 1.00 89.50 285 ASN A C 1
ATOM 2281 O O . ASN A 1 285 ? 1.750 7.681 16.017 1.00 89.50 285 ASN A O 1
ATOM 2285 N N . GLU A 1 286 ? 3.581 8.385 14.936 1.00 89.38 286 GLU A N 1
ATOM 2286 C CA . GLU A 1 286 ? 4.419 8.584 16.129 1.00 89.38 286 GLU A CA 1
ATOM 2287 C C . GLU A 1 286 ? 3.725 9.319 17.287 1.00 89.38 286 GLU A C 1
ATOM 2289 O O . GLU A 1 286 ? 3.959 8.981 18.451 1.00 89.38 286 GLU A O 1
ATOM 2294 N N . THR A 1 287 ? 2.830 10.270 16.983 1.00 90.44 287 THR A N 1
ATOM 2295 C CA . THR A 1 287 ? 2.049 11.028 17.982 1.00 90.44 287 THR A CA 1
ATOM 2296 C C . THR A 1 287 ? 1.256 10.129 18.930 1.00 90.44 287 THR A C 1
ATOM 2298 O O . THR A 1 287 ? 0.973 10.516 20.063 1.00 90.44 287 THR A O 1
ATOM 2301 N N . PHE A 1 288 ? 0.913 8.923 18.474 1.00 91.75 288 PHE A N 1
ATOM 2302 C CA . PHE A 1 288 ? -0.017 8.026 19.131 1.00 91.75 288 PHE A CA 1
ATOM 2303 C C . PHE A 1 288 ? 0.528 6.634 19.434 1.00 91.75 288 PHE A C 1
ATOM 2305 O O . PHE A 1 288 ? -0.086 5.898 20.222 1.00 91.75 288 PHE A O 1
ATOM 2312 N N . LEU A 1 289 ? 1.632 6.226 18.790 1.00 89.75 289 LEU A N 1
ATOM 2313 C CA . LEU A 1 289 ? 2.185 4.876 18.948 1.00 89.75 289 LEU A CA 1
ATOM 2314 C C . LEU A 1 289 ? 2.404 4.584 20.443 1.00 89.75 289 LEU A C 1
ATOM 2316 O O . LEU A 1 289 ? 1.930 3.580 20.972 1.00 89.75 289 LEU A O 1
ATOM 2320 N N . LYS A 1 290 ? 2.979 5.530 21.189 1.00 88.44 290 LYS A N 1
ATOM 2321 C CA . LYS A 1 290 ? 3.232 5.335 22.621 1.00 88.44 290 LYS A CA 1
ATOM 2322 C C . LYS A 1 290 ? 1.969 5.313 23.491 1.00 88.44 290 LYS A C 1
ATOM 2324 O O . LYS A 1 290 ? 1.807 4.378 24.272 1.00 88.44 290 LYS A O 1
ATOM 2329 N N . GLU A 1 291 ? 1.107 6.327 23.383 1.00 90.75 291 GLU A N 1
ATOM 2330 C CA . GLU A 1 291 ? 0.077 6.664 24.389 1.00 90.75 291 GLU A CA 1
ATOM 2331 C C . GLU A 1 291 ? -0.759 5.453 24.825 1.00 90.75 291 GLU A C 1
ATOM 2333 O O . GLU A 1 291 ? -0.879 5.152 26.012 1.00 90.75 291 GLU A O 1
ATOM 2338 N N . LEU A 1 292 ? -1.271 4.713 23.842 1.00 91.06 292 LEU A N 1
ATOM 2339 C CA . LEU A 1 292 ? -2.203 3.606 24.046 1.00 91.06 292 LEU A CA 1
ATOM 2340 C C . LEU A 1 292 ? -1.568 2.252 23.648 1.00 91.06 292 LEU A C 1
ATOM 2342 O O . LEU A 1 292 ? -2.265 1.315 23.283 1.00 91.06 292 LEU A O 1
ATOM 2346 N N . LYS A 1 293 ? -0.221 2.160 23.726 1.00 88.25 293 LYS A N 1
ATOM 2347 C CA . LYS A 1 293 ? 0.605 0.921 23.732 1.00 88.25 293 LYS A CA 1
ATOM 2348 C C . LYS A 1 293 ? 0.947 0.196 22.393 1.00 88.25 293 LYS A C 1
ATOM 2350 O O . LYS A 1 293 ? 0.880 -1.028 22.382 1.00 88.25 293 LYS A O 1
ATOM 2355 N N . PHE A 1 294 ? 1.333 0.865 21.288 1.00 85.38 294 PHE A N 1
ATOM 2356 C CA . PHE A 1 294 ? 1.915 0.172 20.100 1.00 85.38 294 PHE A CA 1
ATOM 2357 C C . PHE A 1 294 ? 3.242 -0.476 20.516 1.00 85.38 294 PHE A C 1
ATOM 2359 O O . PHE A 1 294 ? 4.103 0.193 21.091 1.00 85.38 294 PHE A O 1
ATOM 2366 N N . GLY A 1 295 ? 3.396 -1.768 20.229 1.00 78.31 295 GLY A N 1
ATOM 2367 C CA . GLY A 1 295 ? 4.674 -2.464 20.290 1.00 78.31 295 GLY A CA 1
ATOM 2368 C C . GLY A 1 295 ? 5.526 -2.109 19.073 1.00 78.31 295 GLY A C 1
ATOM 2369 O O . GLY A 1 295 ? 5.003 -1.872 17.984 1.00 78.31 295 GLY A O 1
ATOM 2370 N N . ILE A 1 296 ? 6.841 -2.042 19.270 1.00 79.31 296 ILE A N 1
ATOM 2371 C CA . ILE A 1 296 ? 7.815 -1.834 18.193 1.00 79.31 296 ILE A CA 1
ATOM 2372 C C . ILE A 1 296 ? 8.039 -3.183 17.512 1.00 79.31 296 ILE A C 1
ATOM 2374 O O . ILE A 1 296 ? 8.562 -4.093 18.153 1.00 79.31 296 ILE A O 1
ATOM 2378 N N . GLY A 1 297 ? 7.667 -3.314 16.238 1.00 70.06 297 GLY A N 1
ATOM 2379 C CA . GLY A 1 297 ? 8.102 -4.435 15.405 1.00 70.06 297 GLY A CA 1
ATOM 2380 C C . GLY A 1 297 ? 9.590 -4.312 15.086 1.00 70.06 297 GLY A C 1
ATOM 2381 O O . GLY A 1 297 ? 10.140 -3.208 15.041 1.00 70.06 297 GLY A O 1
ATOM 2382 N N . ASP A 1 298 ? 10.262 -5.441 14.874 1.00 65.62 298 ASP A N 1
ATOM 2383 C CA . ASP A 1 298 ? 11.648 -5.444 14.390 1.00 65.62 298 ASP A CA 1
ATOM 2384 C C . ASP A 1 298 ? 11.730 -5.384 12.851 1.00 65.62 298 ASP A C 1
ATOM 2386 O O . ASP A 1 298 ? 12.737 -4.938 12.292 1.00 65.62 298 ASP A O 1
ATOM 2390 N N . GLY A 1 299 ? 10.630 -5.706 12.167 1.00 66.75 299 GLY A N 1
ATOM 2391 C CA . GLY A 1 299 ? 10.417 -5.432 10.753 1.00 66.75 299 GLY A CA 1
ATOM 2392 C C . GLY A 1 299 ? 10.489 -3.946 10.394 1.00 66.75 299 GLY A C 1
ATOM 2393 O O . GLY A 1 299 ? 9.905 -3.086 11.055 1.00 66.75 299 GLY A O 1
ATOM 2394 N N . ASN A 1 300 ? 11.172 -3.634 9.293 1.00 72.94 300 ASN A N 1
ATOM 2395 C CA . ASN A 1 300 ? 11.257 -2.284 8.736 1.00 72.94 300 ASN A CA 1
ATOM 2396 C C . ASN A 1 300 ? 10.740 -2.289 7.292 1.00 72.94 300 ASN A C 1
ATOM 2398 O O . ASN A 1 300 ? 11.104 -3.178 6.530 1.00 72.94 300 ASN A O 1
ATOM 2402 N N . LEU A 1 301 ? 9.972 -1.274 6.893 1.00 78.06 301 LEU A N 1
ATOM 2403 C CA . LEU A 1 301 ? 9.511 -1.081 5.519 1.00 78.06 301 LEU A CA 1
ATOM 2404 C C . LEU A 1 301 ? 10.295 0.058 4.853 1.00 78.06 301 LEU A C 1
ATOM 2406 O O . LEU A 1 301 ? 10.240 1.214 5.282 1.00 78.06 301 LEU A O 1
ATOM 2410 N N . GLN A 1 302 ? 11.047 -0.281 3.811 1.00 81.06 302 GLN A N 1
ATOM 2411 C CA . GLN A 1 302 ? 11.843 0.654 3.021 1.00 81.06 302 GLN A CA 1
ATOM 2412 C C . GLN A 1 302 ? 11.003 1.172 1.848 1.00 81.06 302 GLN A C 1
ATOM 2414 O O . GLN A 1 302 ? 10.468 0.356 1.103 1.00 81.06 302 GLN A O 1
ATOM 2419 N N . TYR A 1 303 ? 10.901 2.492 1.665 1.00 80.12 303 TYR A N 1
ATOM 2420 C CA . TYR A 1 303 ? 10.213 3.125 0.530 1.00 80.12 303 TYR A CA 1
ATOM 2421 C C . TYR A 1 303 ? 11.204 3.525 -0.563 1.00 80.12 303 TYR A C 1
ATOM 2423 O O . TYR A 1 303 ? 12.268 4.074 -0.274 1.00 80.12 303 TYR A O 1
ATOM 2431 N N . TYR A 1 304 ? 10.809 3.329 -1.818 1.00 85.00 304 TYR A N 1
ATOM 2432 C CA . TYR A 1 304 ? 11.623 3.565 -3.006 1.00 85.00 304 TYR A CA 1
ATOM 2433 C C . TYR A 1 304 ? 10.868 4.333 -4.087 1.00 85.00 304 TYR A C 1
ATOM 2435 O O . TYR A 1 304 ? 9.659 4.159 -4.263 1.00 85.00 304 TYR A O 1
ATOM 2443 N N . LEU A 1 305 ? 11.621 5.115 -4.863 1.00 84.00 305 LEU A N 1
ATOM 2444 C CA . LEU A 1 305 ? 11.173 5.707 -6.119 1.00 84.00 305 LEU A CA 1
ATOM 2445 C C . LEU A 1 305 ? 12.043 5.159 -7.257 1.00 84.00 305 LEU A C 1
ATOM 2447 O O . LEU A 1 305 ? 13.266 5.277 -7.223 1.00 84.00 305 LEU A O 1
ATOM 2451 N N . TYR A 1 306 ? 11.412 4.570 -8.268 1.00 87.12 306 TYR A N 1
ATOM 2452 C CA . TYR A 1 306 ? 12.070 4.158 -9.503 1.00 87.12 306 TYR A CA 1
ATOM 2453 C C . TYR A 1 306 ? 12.151 5.342 -10.469 1.00 87.12 306 TYR A C 1
ATOM 2455 O O . TYR A 1 306 ? 11.150 6.027 -10.692 1.00 87.12 306 TYR A O 1
ATOM 2463 N N . ASN A 1 307 ? 13.329 5.557 -11.057 1.00 89.94 307 ASN A N 1
ATOM 2464 C CA . ASN A 1 307 ? 13.652 6.654 -11.968 1.00 89.94 307 ASN A CA 1
ATOM 2465 C C . ASN A 1 307 ? 13.251 8.045 -11.447 1.00 89.94 307 ASN A C 1
ATOM 2467 O O . ASN A 1 307 ? 12.720 8.883 -12.184 1.00 89.94 307 ASN A O 1
ATOM 2471 N N . TRP A 1 308 ? 13.491 8.289 -10.159 1.00 85.94 308 TRP A N 1
ATOM 2472 C CA . TRP A 1 308 ? 13.292 9.602 -9.562 1.00 85.94 308 TRP A CA 1
ATOM 2473 C C . TRP A 1 308 ? 14.252 9.838 -8.397 1.00 85.94 308 TRP A C 1
ATOM 2475 O O . TRP A 1 308 ? 14.251 9.105 -7.408 1.00 85.94 308 TRP A O 1
ATOM 2485 N N . ARG A 1 309 ? 15.056 10.896 -8.501 1.00 87.44 309 ARG A N 1
ATOM 2486 C CA . ARG A 1 309 ? 15.908 11.402 -7.428 1.00 87.44 309 ARG A CA 1
ATOM 2487 C C . ARG A 1 309 ? 15.077 12.300 -6.510 1.00 87.44 309 ARG A C 1
ATOM 2489 O O . ARG A 1 309 ? 14.439 13.250 -6.964 1.00 87.44 309 ARG A O 1
ATOM 2496 N N . ALA A 1 310 ? 15.099 12.003 -5.215 1.00 84.69 310 ALA A N 1
ATOM 2497 C CA . ALA A 1 310 ? 14.442 12.777 -4.166 1.00 84.69 310 ALA A CA 1
ATOM 2498 C C . ALA A 1 310 ? 15.309 12.805 -2.896 1.00 84.69 310 ALA A C 1
ATOM 2500 O O . ALA A 1 310 ? 16.066 11.857 -2.670 1.00 84.69 310 ALA A O 1
ATOM 2501 N N . PRO A 1 311 ? 15.197 13.852 -2.057 1.00 85.38 311 PRO A N 1
ATOM 2502 C CA . PRO A 1 311 ? 15.816 13.859 -0.740 1.00 85.38 311 PRO A CA 1
ATOM 2503 C C . PRO A 1 311 ? 15.213 12.793 0.177 1.00 85.38 311 PRO A C 1
ATOM 2505 O O . PRO A 1 311 ? 14.071 12.370 -0.012 1.00 85.38 311 PRO A O 1
ATOM 2508 N N . PHE A 1 312 ? 15.957 12.408 1.214 1.00 85.69 312 PHE A N 1
ATOM 2509 C CA . PHE A 1 312 ? 15.454 11.504 2.245 1.00 85.69 312 PHE A CA 1
ATOM 2510 C C . PHE A 1 312 ? 14.247 12.109 2.984 1.00 85.69 312 PHE A C 1
ATOM 2512 O O . PHE A 1 312 ? 14.285 13.239 3.484 1.00 85.69 312 PHE A O 1
ATOM 2519 N N . VAL A 1 313 ? 13.176 11.328 3.085 1.00 81.00 313 VAL A N 1
ATOM 2520 C CA . VAL A 1 313 ? 11.901 11.684 3.705 1.00 81.00 313 VAL A CA 1
ATOM 2521 C C . VAL A 1 313 ? 11.789 10.948 5.042 1.00 81.00 313 VAL A C 1
ATOM 2523 O O . VAL A 1 313 ? 11.949 9.732 5.116 1.00 81.00 313 VAL A O 1
ATOM 2526 N N . GLN A 1 314 ? 11.524 11.687 6.123 1.00 82.00 314 GLN A N 1
ATOM 2527 C CA . GLN A 1 314 ? 11.272 11.087 7.439 1.00 82.00 314 GLN A CA 1
ATOM 2528 C C . GLN A 1 314 ? 9.966 10.274 7.399 1.00 82.00 314 GLN A C 1
ATOM 2530 O O . GLN A 1 314 ? 9.060 10.682 6.674 1.00 82.00 314 GLN A O 1
ATOM 2535 N N . PRO A 1 315 ? 9.799 9.190 8.183 1.00 81.56 315 PRO A N 1
ATOM 2536 C CA . PRO A 1 315 ? 8.570 8.387 8.174 1.00 81.56 315 PRO A CA 1
ATOM 2537 C C . PRO A 1 315 ? 7.309 9.239 8.331 1.00 81.56 315 PRO A C 1
ATOM 2539 O O . PRO A 1 315 ? 6.437 9.220 7.467 1.00 81.56 315 PRO A O 1
ATOM 2542 N N . ARG A 1 316 ? 7.284 10.118 9.337 1.00 80.75 316 ARG A N 1
ATOM 2543 C CA . ARG A 1 316 ? 6.202 11.087 9.576 1.00 80.75 316 ARG A CA 1
ATOM 2544 C C . ARG A 1 316 ? 5.966 12.141 8.478 1.00 80.75 316 ARG A C 1
ATOM 2546 O O . ARG A 1 316 ? 5.049 12.944 8.591 1.00 80.75 316 ARG A O 1
ATOM 2553 N N . ASP A 1 317 ? 6.803 12.177 7.445 1.00 78.00 317 ASP A N 1
ATOM 2554 C CA . ASP A 1 317 ? 6.651 13.020 6.259 1.00 78.00 317 ASP A CA 1
ATOM 2555 C C . ASP A 1 317 ? 6.199 12.177 5.029 1.00 78.00 317 ASP A C 1
ATOM 2557 O O . ASP A 1 317 ? 5.996 12.727 3.943 1.00 78.00 317 ASP A O 1
ATOM 2561 N N . VAL A 1 318 ? 5.993 10.858 5.186 1.00 78.75 318 VAL A N 1
ATOM 2562 C CA . VAL A 1 318 ? 5.372 9.938 4.213 1.00 78.75 318 VAL A CA 1
ATOM 2563 C C . VAL A 1 318 ? 3.879 9.764 4.523 1.00 78.75 318 VAL A C 1
ATOM 2565 O O . VAL A 1 318 ? 3.486 9.410 5.632 1.00 78.75 318 VAL A O 1
ATOM 2568 N N . GLY A 1 319 ? 3.043 9.987 3.511 1.00 79.38 319 GLY A N 1
ATOM 2569 C CA . GLY A 1 319 ? 1.585 9.830 3.504 1.00 79.38 319 GLY A CA 1
ATOM 2570 C C . GLY A 1 319 ? 1.086 8.818 2.462 1.00 79.38 319 GLY A C 1
ATOM 2571 O O . GLY A 1 319 ? -0.098 8.813 2.119 1.00 79.38 319 GLY A O 1
ATOM 2572 N N . LEU A 1 320 ? 1.978 7.982 1.925 1.00 77.81 320 LEU A N 1
ATOM 2573 C CA . LEU A 1 320 ? 1.646 6.832 1.084 1.00 77.81 320 LEU A CA 1
ATOM 2574 C C . LEU A 1 320 ? 1.601 5.568 1.953 1.00 77.81 320 LEU A C 1
ATOM 2576 O O . LEU A 1 320 ? 2.624 5.197 2.516 1.00 77.81 320 LEU A O 1
ATOM 2580 N N . VAL A 1 321 ? 0.440 4.916 2.046 1.00 78.94 321 VAL A N 1
ATOM 2581 C CA . VAL A 1 321 ? 0.288 3.574 2.634 1.00 78.94 321 VAL A CA 1
ATOM 2582 C C . VAL A 1 321 ? 0.216 2.561 1.491 1.00 78.94 321 VAL A C 1
ATOM 2584 O O . VAL A 1 321 ? -0.519 2.784 0.529 1.00 78.94 321 VAL A O 1
ATOM 2587 N N . LEU A 1 322 ? 0.964 1.463 1.598 1.00 79.00 322 LEU A N 1
ATOM 2588 C CA . LEU A 1 322 ? 0.942 0.341 0.652 1.00 79.00 322 LEU A CA 1
ATOM 2589 C C . LEU A 1 322 ? 0.365 -0.927 1.309 1.00 79.00 322 LEU A C 1
ATOM 2591 O O . LEU A 1 322 ? 0.108 -0.931 2.514 1.00 79.00 322 LEU A O 1
ATOM 2595 N N . LEU A 1 323 ? 0.097 -1.942 0.482 1.00 79.38 323 LEU A N 1
ATOM 2596 C CA . LEU A 1 323 ? -0.702 -3.146 0.760 1.00 79.38 323 LEU A CA 1
ATOM 2597 C C . LEU A 1 323 ? 0.146 -4.428 0.647 1.00 79.38 323 LEU A C 1
ATOM 2599 O O . LEU A 1 323 ? 1.125 -4.384 -0.129 1.00 79.38 323 LEU A O 1
#